Protein AF-A0A933IWE2-F1 (afdb_monomer_lite)

Sequence (292 aa):
MHLQQTKRASRATGGPQYYFHDLTEPVKLYLRQKGVVSVALVTPYGATKSDFFAVSRDRKLGKGQKPEPGQVGHDRVQQGYAGQSIGEAIRHWYNLPSGDFERIDVDIEIFEDVFYITPLYYKLAHGRKQVPIRRIPNSLTFTRHYISPLWTEQLADVERHNKGIVHWSLEEICRIVADHRPKSRIPHIQEPDLLRASGPLAHLGLKLGAYVGKGYDCVETSLQFLRYPAYTVPLEIKKRSRDFQYQEKKYGKAELSRALVLCAFHDHEVMPKHIDVIELDALCEHASHFDT

Secondary structure (DSSP, 8-state):
-EEEE-STTTTTTT---EEEES--HHHHHHHHHHSEEEEEEEETTEEEEEEEEEE-TTEEE-GGG-EEE----S-EEE-TT-SS-HHHHHHHHTTPPSS-EEEEEEEEEEETTEEEEEEEEEEETT-SS-EEPP--TTTT-B-SS-B-HHHHHHHHHHHHHSTTHHHHHHHHHHHHHHHHSTT---TT--GGGGGGGHHHHHHTTEE---B-SSSSSEEEEEE--TTSPPEEEEEEEEEEGGGGHHHHTTSSSS--S-EEEEEEE---SS--TTEEEEEHHHHHHHHGGG--

pLDDT: mean 89.96, std 9.7, range [45.53, 98.19]

Structure (mmCIF, N/CA/C/O backbone):
data_AF-A0A933IWE2-F1
#
_entry.id   AF-A0A933IWE2-F1
#
loop_
_atom_site.group_PDB
_atom_site.id
_atom_site.type_symbol
_atom_site.label_atom_id
_atom_site.label_alt_id
_atom_site.label_comp_id
_atom_site.label_asym_id
_atom_site.label_entity_id
_atom_site.label_seq_id
_atom_site.pdbx_PDB_ins_code
_atom_site.Cartn_x
_atom_site.Cartn_y
_atom_site.Cartn_z
_atom_site.occupancy
_atom_site.B_iso_or_equiv
_atom_site.auth_seq_id
_atom_site.auth_comp_id
_atom_site.auth_asym_id
_atom_site.auth_atom_id
_atom_site.pdbx_PDB_model_num
ATOM 1 N N . MET A 1 1 ? 18.709 -6.029 -9.449 1.00 96.00 1 MET A N 1
ATOM 2 C CA . MET A 1 1 ? 18.158 -5.642 -10.764 1.00 96.00 1 MET A CA 1
ATOM 3 C C . MET A 1 1 ? 17.701 -4.193 -10.719 1.00 96.00 1 MET A C 1
ATOM 5 O O . MET A 1 1 ? 17.476 -3.672 -9.629 1.00 96.00 1 MET A O 1
ATOM 9 N N . HIS A 1 2 ? 17.607 -3.523 -11.864 1.00 97.00 2 HIS A N 1
ATOM 10 C CA . HIS A 1 2 ? 17.183 -2.124 -11.904 1.00 97.00 2 HIS A CA 1
ATOM 11 C C . HIS A 1 2 ? 16.428 -1.765 -13.184 1.00 97.00 2 HIS A C 1
ATOM 13 O O . HIS A 1 2 ? 16.534 -2.446 -14.204 1.00 97.00 2 HIS A O 1
ATOM 19 N N . LEU A 1 3 ? 15.667 -0.677 -13.107 1.00 96.69 3 LEU A N 1
ATOM 20 C CA . LEU A 1 3 ? 15.040 0.007 -14.227 1.00 96.69 3 LEU A CA 1
ATOM 21 C C . LEU A 1 3 ? 15.910 1.197 -14.637 1.00 96.69 3 LEU A C 1
ATOM 23 O O . LEU A 1 3 ? 16.212 2.056 -13.806 1.00 96.69 3 LEU A O 1
ATOM 27 N N . GLN A 1 4 ? 16.270 1.282 -15.914 1.00 94.31 4 GLN A N 1
ATOM 28 C CA . GLN A 1 4 ? 16.997 2.420 -16.478 1.00 94.31 4 GLN A CA 1
ATOM 29 C C . GLN A 1 4 ? 16.094 3.211 -17.426 1.00 94.31 4 GLN A C 1
ATOM 31 O O . GLN A 1 4 ? 15.495 2.641 -18.341 1.00 94.31 4 GLN A O 1
ATOM 36 N N . GLN A 1 5 ? 16.009 4.529 -17.225 1.00 90.56 5 GLN A N 1
ATOM 37 C CA . GLN A 1 5 ? 15.270 5.416 -18.126 1.00 90.56 5 GLN A CA 1
ATOM 38 C C . GLN A 1 5 ? 16.108 5.687 -19.380 1.00 90.56 5 GLN A C 1
ATOM 40 O O . GLN A 1 5 ? 17.202 6.247 -19.292 1.00 90.56 5 GLN A O 1
ATOM 45 N N . THR A 1 6 ? 15.598 5.334 -20.558 1.00 80.94 6 THR A N 1
ATOM 46 C CA . THR A 1 6 ? 16.373 5.448 -21.810 1.00 80.94 6 THR A CA 1
ATOM 47 C C . THR A 1 6 ? 16.024 6.673 -22.648 1.00 80.94 6 THR A C 1
ATOM 49 O O . THR A 1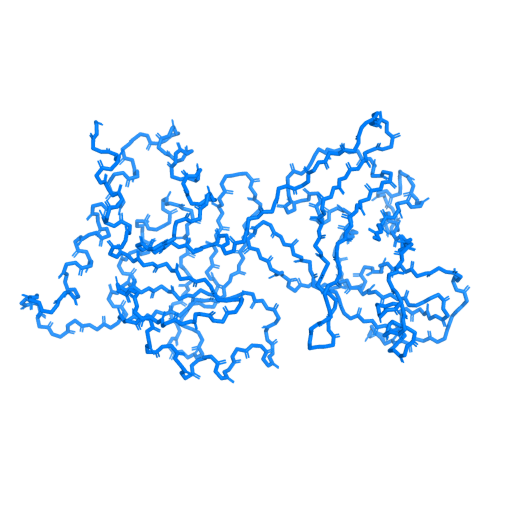 6 ? 16.885 7.201 -23.346 1.00 80.94 6 THR A O 1
ATOM 52 N N . LYS A 1 7 ? 14.795 7.191 -22.542 1.00 73.88 7 LYS A N 1
ATOM 53 C CA . LYS A 1 7 ? 14.361 8.424 -23.220 1.00 73.88 7 LYS A CA 1
ATOM 54 C C . LYS A 1 7 ? 14.190 9.555 -22.207 1.00 73.88 7 LYS A C 1
ATOM 56 O O . LYS A 1 7 ? 13.143 9.682 -21.570 1.00 73.88 7 LYS A O 1
ATOM 61 N N . ARG A 1 8 ? 15.246 10.351 -22.029 1.00 68.19 8 ARG A N 1
ATOM 62 C CA . ARG A 1 8 ? 15.231 11.574 -21.205 1.00 68.19 8 ARG A CA 1
ATOM 63 C C . ARG A 1 8 ? 14.411 12.665 -21.908 1.00 68.19 8 ARG A C 1
ATOM 65 O O . ARG A 1 8 ? 14.311 12.649 -23.131 1.00 68.19 8 ARG A O 1
ATOM 72 N N . ALA A 1 9 ? 13.776 13.556 -21.149 1.00 59.22 9 ALA A N 1
ATOM 73 C CA . ALA A 1 9 ? 12.922 14.650 -21.643 1.00 59.22 9 ALA A CA 1
ATOM 74 C C . ALA A 1 9 ? 11.667 14.273 -22.482 1.00 59.22 9 ALA A C 1
ATOM 76 O O . ALA A 1 9 ? 10.923 15.155 -22.904 1.00 59.22 9 ALA A O 1
ATOM 77 N N . SER A 1 10 ? 11.345 12.985 -22.666 1.00 56.91 10 SER A N 1
ATOM 78 C CA . SER A 1 10 ? 10.184 12.509 -23.450 1.00 56.91 10 SER A CA 1
ATOM 79 C C . SER A 1 10 ? 8.860 12.525 -22.667 1.00 56.91 10 SER A C 1
ATOM 81 O O . SER A 1 10 ? 8.088 11.567 -22.713 1.00 56.91 10 SER A O 1
ATOM 83 N N . ARG A 1 11 ? 8.586 13.593 -21.908 1.00 57.62 11 ARG A N 1
ATOM 84 C CA . ARG A 1 11 ? 7.323 13.726 -21.151 1.00 57.62 11 ARG A CA 1
ATOM 85 C C . ARG A 1 11 ? 6.136 14.122 -22.038 1.00 57.62 11 ARG A C 1
ATOM 87 O O . ARG A 1 11 ? 5.003 13.852 -21.670 1.00 57.62 11 ARG A O 1
ATOM 94 N N . ALA A 1 12 ? 6.401 14.718 -23.204 1.00 46.50 12 ALA A N 1
ATOM 95 C CA . ALA A 1 12 ? 5.378 15.246 -24.110 1.00 46.50 12 ALA A CA 1
ATOM 96 C C . ALA A 1 12 ? 4.807 14.215 -25.108 1.00 46.50 12 ALA A C 1
ATOM 98 O O . ALA A 1 12 ? 3.704 14.412 -25.606 1.00 46.50 12 ALA A O 1
ATOM 99 N N . THR A 1 13 ? 5.514 13.115 -25.407 1.00 45.53 13 THR A N 1
ATOM 100 C CA . THR A 1 13 ? 5.050 12.082 -26.356 1.00 45.53 13 THR A CA 1
ATOM 101 C C . THR A 1 13 ? 5.423 10.674 -25.874 1.00 45.53 13 THR A C 1
ATOM 103 O O . THR A 1 13 ? 6.595 10.338 -25.723 1.00 45.53 13 THR A O 1
ATOM 106 N N . GLY A 1 14 ? 4.420 9.838 -25.580 1.00 53.12 14 GLY A N 1
ATOM 107 C CA . GLY A 1 14 ? 4.593 8.412 -25.240 1.00 53.12 14 GLY A CA 1
ATOM 108 C C . GLY A 1 14 ? 5.302 8.079 -23.914 1.00 53.12 14 GLY A C 1
ATOM 109 O O . GLY A 1 14 ? 5.427 6.902 -23.589 1.00 53.12 14 GLY A O 1
ATOM 110 N N . GLY A 1 15 ? 5.754 9.079 -23.149 1.00 64.12 15 GLY A N 1
ATOM 111 C CA . GLY A 1 15 ? 6.402 8.920 -21.845 1.00 64.12 15 GLY A CA 1
ATOM 112 C C . GLY A 1 15 ? 7.819 8.315 -21.884 1.00 64.12 15 GLY A C 1
ATOM 113 O O . GLY A 1 15 ? 8.251 7.730 -22.882 1.00 64.12 15 GLY A O 1
ATOM 114 N N . PRO A 1 16 ? 8.588 8.438 -20.786 1.00 74.88 16 PRO A N 1
ATOM 115 C CA . PRO A 1 16 ? 9.886 7.784 -20.675 1.00 74.88 16 PRO A CA 1
ATOM 116 C C . PRO A 1 16 ? 9.750 6.255 -20.645 1.00 74.88 16 PRO A C 1
ATOM 118 O O . PRO A 1 16 ? 8.881 5.704 -19.969 1.00 74.88 16 PRO A O 1
ATOM 121 N N . GLN A 1 17 ? 10.642 5.568 -21.364 1.00 84.19 17 GLN A N 1
ATOM 122 C CA . GLN A 1 17 ? 10.725 4.106 -21.391 1.00 84.19 17 GLN A CA 1
ATOM 123 C C . GLN A 1 17 ? 11.740 3.602 -20.364 1.00 84.19 17 GLN A C 1
ATOM 125 O O . GLN A 1 17 ? 12.796 4.216 -20.188 1.00 84.19 17 GLN A O 1
ATOM 130 N N . TYR A 1 18 ? 11.420 2.475 -19.724 1.00 93.38 18 TYR A N 1
ATOM 131 C CA . TYR A 1 18 ? 12.241 1.866 -18.680 1.00 93.38 18 TYR A CA 1
ATOM 132 C C . TYR A 1 18 ? 12.639 0.451 -19.071 1.00 93.38 18 TYR A C 1
ATOM 134 O O . TYR A 1 18 ? 11.776 -0.407 -19.274 1.00 93.38 18 TYR A O 1
ATOM 142 N N . TYR A 1 19 ? 13.942 0.217 -19.187 1.00 94.88 19 TYR A N 1
ATOM 143 C CA . TYR A 1 19 ? 14.496 -1.097 -19.503 1.00 94.88 19 TYR A CA 1
ATOM 144 C C . TYR A 1 19 ? 14.955 -1.785 -18.230 1.00 94.88 19 TYR A C 1
ATOM 146 O O . TYR A 1 19 ? 15.478 -1.135 -17.324 1.00 94.88 19 TYR A O 1
ATOM 154 N N . PHE A 1 20 ? 14.754 -3.095 -18.170 1.00 96.50 20 PHE A N 1
ATOM 155 C CA . PHE A 1 20 ? 15.320 -3.912 -17.118 1.00 96.50 20 PHE A CA 1
ATOM 156 C C . PHE A 1 20 ? 16.793 -4.173 -17.397 1.00 96.50 20 PHE A C 1
ATOM 158 O O . PHE A 1 20 ? 17.186 -4.529 -18.509 1.00 96.50 20 PHE A O 1
ATOM 165 N N . HIS A 1 21 ? 17.586 -4.060 -16.345 1.00 95.88 21 HIS A N 1
ATOM 166 C CA . HIS A 1 21 ? 18.987 -4.431 -16.321 1.00 95.88 21 HIS A CA 1
ATOM 167 C C . HIS A 1 21 ? 19.243 -5.357 -15.133 1.00 95.88 21 HIS A C 1
ATOM 169 O O . HIS A 1 21 ? 18.627 -5.225 -14.067 1.00 95.88 21 HIS A O 1
ATOM 175 N N . ASP A 1 22 ? 20.164 -6.297 -15.334 1.00 95.19 22 ASP A N 1
ATOM 176 C CA . ASP A 1 22 ? 20.599 -7.257 -14.319 1.00 95.19 22 ASP A CA 1
ATOM 177 C C . ASP A 1 22 ? 19.431 -8.049 -13.706 1.00 95.19 22 ASP A C 1
ATOM 179 O O . ASP A 1 22 ? 19.367 -8.225 -12.486 1.00 95.19 22 ASP A O 1
ATOM 183 N N . LEU A 1 23 ? 18.468 -8.474 -14.540 1.00 96.06 23 LEU A N 1
ATOM 184 C CA . LEU A 1 23 ? 17.402 -9.385 -14.112 1.00 96.06 23 LEU A CA 1
ATOM 185 C C . LEU A 1 23 ? 18.018 -10.662 -13.543 1.00 96.06 23 LEU A C 1
ATOM 187 O O . LEU A 1 23 ? 18.946 -11.224 -14.128 1.00 96.06 23 LEU A O 1
ATOM 191 N N . THR A 1 24 ? 17.468 -11.141 -12.430 1.00 96.50 24 THR A N 1
ATOM 192 C CA . THR A 1 24 ? 17.837 -12.451 -11.895 1.00 96.50 24 THR A CA 1
ATOM 193 C C . THR A 1 24 ? 17.402 -13.541 -12.873 1.00 96.50 24 THR A C 1
ATOM 195 O O . THR A 1 24 ? 16.412 -13.388 -13.594 1.00 96.50 24 THR A O 1
ATOM 198 N N . GLU A 1 25 ? 18.133 -14.656 -12.906 1.00 96.12 25 GLU A N 1
ATOM 199 C CA . GLU A 1 25 ? 17.820 -15.756 -13.826 1.00 96.12 25 GLU A CA 1
ATOM 200 C C . GLU A 1 25 ? 16.376 -16.279 -13.680 1.00 96.12 25 GLU A C 1
ATOM 202 O O . GLU A 1 25 ? 15.725 -16.425 -14.713 1.00 96.12 25 GLU A O 1
ATOM 207 N N . PRO A 1 26 ? 15.793 -16.447 -12.471 1.00 96.31 26 PRO A N 1
ATOM 208 C CA . PRO A 1 26 ? 14.388 -16.842 -12.341 1.00 96.31 26 PRO A CA 1
ATOM 209 C C . PRO A 1 26 ? 13.410 -15.873 -13.022 1.00 96.31 26 PRO A C 1
ATOM 211 O O . PRO A 1 26 ? 12.551 -16.300 -13.792 1.00 96.31 26 PRO A O 1
ATOM 214 N N . VAL A 1 27 ? 13.569 -14.562 -12.803 1.00 97.12 27 VAL A N 1
ATOM 215 C CA . VAL A 1 27 ? 12.696 -13.529 -13.390 1.00 97.12 27 VAL A CA 1
ATOM 216 C C . VAL A 1 27 ? 12.857 -13.477 -14.906 1.00 97.12 27 VAL A C 1
ATOM 218 O O . VAL A 1 27 ? 11.874 -13.408 -15.645 1.00 97.12 27 VAL A O 1
ATOM 221 N N . LYS A 1 28 ? 14.099 -13.551 -15.384 1.00 96.50 28 LYS A N 1
ATOM 222 C CA . LYS A 1 28 ? 14.428 -13.552 -16.809 1.00 96.50 28 LYS A CA 1
ATOM 223 C C . LYS A 1 28 ? 13.859 -14.779 -17.519 1.00 96.50 28 LYS A C 1
ATOM 225 O O . LYS A 1 28 ? 13.221 -14.618 -18.556 1.00 96.50 28 LYS A O 1
ATOM 230 N N . LEU A 1 29 ? 14.051 -15.982 -16.975 1.00 96.12 29 LEU A N 1
ATOM 231 C CA . LEU A 1 29 ? 13.509 -17.225 -17.537 1.00 96.12 29 LEU A CA 1
ATOM 232 C C . LEU A 1 29 ? 11.983 -17.188 -17.596 1.00 96.12 29 LEU A C 1
ATOM 234 O O . LEU A 1 29 ? 11.403 -17.479 -18.643 1.00 96.12 29 LEU A O 1
ATOM 238 N N . TYR A 1 30 ? 11.342 -16.748 -16.514 1.00 96.94 30 TYR A N 1
ATOM 239 C CA . TYR A 1 30 ? 9.892 -16.621 -16.460 1.00 96.94 30 TYR A CA 1
ATOM 240 C C . TYR A 1 30 ? 9.368 -15.620 -17.507 1.00 96.94 30 TYR A C 1
ATOM 242 O O . TYR A 1 30 ? 8.446 -15.927 -18.267 1.00 96.94 30 TYR A O 1
ATOM 250 N N . LEU A 1 31 ? 10.008 -14.449 -17.630 1.00 96.31 31 LEU A N 1
ATOM 251 C CA . LEU A 1 31 ? 9.650 -13.448 -18.638 1.00 96.31 31 LEU A CA 1
ATOM 252 C C . LEU A 1 31 ? 9.852 -13.963 -20.070 1.00 96.31 31 LEU A C 1
ATOM 254 O O . LEU A 1 31 ? 9.045 -13.656 -20.944 1.00 96.31 31 LEU A O 1
ATOM 258 N N . ARG A 1 32 ? 10.893 -14.762 -20.334 1.00 94.31 32 ARG A N 1
ATOM 259 C CA . ARG A 1 32 ? 11.100 -15.403 -21.647 1.00 94.31 32 ARG A CA 1
ATOM 260 C C . ARG A 1 32 ? 10.002 -16.411 -21.962 1.00 94.31 32 ARG A C 1
ATOM 262 O O . ARG A 1 32 ? 9.509 -16.427 -23.086 1.00 94.31 32 ARG A O 1
ATOM 269 N N . GLN A 1 33 ? 9.612 -17.222 -20.979 1.00 94.31 33 GLN A N 1
ATOM 270 C CA . GLN A 1 33 ? 8.581 -18.244 -21.142 1.00 94.31 33 GLN A CA 1
ATOM 271 C C . GLN A 1 33 ? 7.206 -17.628 -21.429 1.00 94.31 33 GLN A C 1
ATOM 273 O O . GLN A 1 33 ? 6.511 -18.076 -22.339 1.00 94.31 33 GLN A O 1
ATOM 278 N N . LYS A 1 34 ? 6.810 -16.600 -20.670 1.00 94.12 34 LYS A N 1
ATOM 279 C CA . LYS A 1 34 ? 5.504 -15.939 -20.830 1.00 94.12 34 LYS A CA 1
ATOM 280 C C . LYS A 1 34 ? 5.502 -14.896 -21.951 1.00 94.12 34 LYS A C 1
ATOM 282 O O . LYS A 1 34 ? 4.465 -14.613 -22.546 1.00 94.12 34 LYS A O 1
ATOM 287 N N . GLY A 1 35 ? 6.656 -14.301 -22.247 1.00 93.38 35 GLY A N 1
ATOM 288 C CA . GLY A 1 35 ? 6.845 -13.236 -23.231 1.00 93.38 35 GLY A CA 1
ATOM 289 C C . GLY A 1 35 ? 6.362 -11.858 -22.764 1.00 93.38 35 GLY A C 1
ATOM 290 O O . GLY A 1 35 ? 7.046 -10.855 -22.984 1.00 93.38 35 GLY A O 1
ATOM 291 N N . VAL A 1 36 ? 5.201 -11.814 -22.112 1.00 93.69 36 VAL A N 1
ATOM 292 C CA . VAL A 1 36 ? 4.594 -10.639 -21.481 1.00 93.69 36 VAL A CA 1
ATOM 293 C C . VAL A 1 36 ? 4.043 -11.060 -20.119 1.00 93.69 36 VAL A C 1
ATOM 295 O O . VAL A 1 36 ? 3.393 -12.097 -20.019 1.00 93.69 36 VAL A O 1
ATOM 298 N N . VAL A 1 37 ? 4.303 -10.263 -19.084 1.00 94.19 37 VAL A N 1
ATOM 299 C CA . VAL A 1 37 ? 3.850 -10.515 -17.709 1.00 94.19 37 VAL A CA 1
ATOM 300 C C . VAL A 1 37 ? 3.247 -9.237 -17.138 1.00 94.19 37 VAL A C 1
ATOM 302 O O . VAL A 1 37 ? 3.840 -8.164 -17.271 1.00 94.19 37 VAL A O 1
ATOM 305 N N . SER A 1 38 ? 2.074 -9.339 -16.516 1.00 93.12 38 SER A N 1
ATOM 306 C CA . SER A 1 38 ? 1.442 -8.210 -15.829 1.00 93.12 38 SER A CA 1
ATOM 307 C C . SER A 1 38 ? 2.309 -7.733 -14.669 1.00 93.12 38 SER A C 1
ATOM 309 O O . SER A 1 38 ? 2.956 -8.533 -13.992 1.00 93.12 38 SER A O 1
ATOM 311 N N . VAL A 1 39 ? 2.314 -6.429 -14.417 1.00 93.62 39 VAL A N 1
ATOM 312 C CA . VAL A 1 39 ? 3.063 -5.828 -13.313 1.00 93.62 39 VAL A CA 1
ATOM 313 C C . VAL A 1 39 ? 2.093 -5.301 -12.260 1.00 93.62 39 VAL A C 1
ATOM 315 O O . VAL A 1 39 ? 1.139 -4.591 -12.568 1.00 93.62 39 VAL A O 1
ATOM 318 N N . ALA A 1 40 ? 2.367 -5.611 -11.000 1.00 92.00 40 ALA A N 1
ATOM 319 C CA . ALA A 1 40 ? 1.824 -4.906 -9.849 1.00 92.00 40 ALA A CA 1
ATOM 320 C C . ALA A 1 40 ? 2.926 -4.013 -9.275 1.00 92.00 40 ALA A C 1
ATOM 322 O O . ALA A 1 40 ? 4.068 -4.447 -9.100 1.00 92.00 40 ALA A O 1
ATOM 323 N N . LEU A 1 41 ? 2.600 -2.754 -8.989 1.00 93.06 41 LEU A N 1
ATOM 324 C CA . LEU A 1 41 ? 3.546 -1.841 -8.355 1.00 93.06 41 LEU A CA 1
ATOM 325 C C . LEU A 1 41 ? 3.353 -1.906 -6.842 1.00 93.06 41 LEU A C 1
ATOM 327 O O . LEU A 1 41 ? 2.256 -1.662 -6.344 1.00 93.06 41 LEU A O 1
ATOM 331 N N . VAL A 1 42 ? 4.415 -2.210 -6.102 1.00 93.06 42 VAL A N 1
ATOM 332 C CA . VAL A 1 42 ? 4.407 -2.070 -4.645 1.00 93.06 42 VAL A CA 1
ATOM 333 C C . VAL A 1 42 ? 4.584 -0.594 -4.305 1.00 93.06 42 VAL A C 1
ATOM 335 O O . VAL A 1 42 ? 5.501 0.057 -4.797 1.00 93.06 42 VAL A O 1
ATOM 338 N N . THR A 1 43 ? 3.654 -0.069 -3.512 1.00 93.31 43 THR A N 1
ATOM 339 C CA . THR A 1 43 ? 3.582 1.317 -3.028 1.00 93.31 43 THR A CA 1
ATOM 340 C C . THR A 1 43 ? 3.952 1.363 -1.536 1.00 93.31 43 THR A C 1
ATOM 342 O O . THR A 1 43 ? 4.110 0.299 -0.925 1.00 93.31 43 THR A O 1
ATOM 345 N N . PRO A 1 44 ? 4.045 2.545 -0.893 1.00 93.00 44 PRO A N 1
ATOM 346 C CA . PRO A 1 44 ? 4.206 2.626 0.563 1.00 93.00 44 PRO A CA 1
ATOM 347 C C . PRO A 1 44 ? 3.135 1.867 1.361 1.00 93.00 44 PRO A C 1
ATOM 349 O O . PRO A 1 44 ? 3.422 1.362 2.444 1.00 93.00 44 PRO A O 1
ATOM 352 N N . TYR A 1 45 ? 1.919 1.750 0.822 1.00 91.88 45 TYR A N 1
ATOM 353 C CA . TYR A 1 45 ? 0.789 1.061 1.453 1.00 91.88 45 TYR A CA 1
ATOM 354 C C . TYR A 1 45 ? 0.740 -0.436 1.152 1.00 91.88 45 TYR A C 1
ATOM 356 O O . TYR A 1 45 ? 0.110 -1.195 1.876 1.00 91.88 45 TYR A O 1
ATOM 364 N N . GLY A 1 46 ? 1.391 -0.866 0.072 1.00 89.00 46 GLY A N 1
ATOM 365 C CA . GLY A 1 46 ? 1.305 -2.225 -0.446 1.00 89.00 46 GLY A CA 1
ATOM 366 C C . GLY A 1 46 ? 1.148 -2.273 -1.960 1.00 89.00 46 GLY A C 1
ATOM 367 O O . GLY A 1 46 ? 1.218 -1.257 -2.652 1.00 89.00 46 GLY A O 1
ATOM 368 N N . ALA A 1 47 ? 0.968 -3.477 -2.492 1.00 88.12 47 ALA A N 1
ATOM 369 C CA . ALA A 1 47 ? 0.813 -3.688 -3.924 1.00 88.12 47 ALA A CA 1
ATOM 370 C C . ALA A 1 47 ? -0.497 -3.095 -4.453 1.00 88.12 47 ALA A C 1
ATOM 372 O O . ALA A 1 47 ? -1.562 -3.281 -3.863 1.00 88.12 47 ALA A O 1
ATOM 373 N N . THR A 1 48 ? -0.409 -2.407 -5.587 1.00 85.12 48 THR A N 1
ATOM 374 C CA . THR A 1 48 ? -1.560 -1.966 -6.369 1.00 85.12 48 THR A CA 1
ATOM 375 C C . THR A 1 48 ? -1.542 -2.625 -7.740 1.00 85.12 48 THR A C 1
ATOM 377 O O . THR A 1 48 ? -0.473 -2.851 -8.327 1.00 85.12 48 THR A O 1
ATOM 380 N N . LYS A 1 49 ? -2.735 -2.926 -8.260 1.00 80.50 49 LYS A N 1
ATOM 381 C CA . LYS A 1 49 ? -2.887 -3.308 -9.663 1.00 80.50 49 LYS A CA 1
ATOM 382 C C . LYS A 1 49 ? -2.381 -2.166 -10.530 1.00 80.50 49 LYS A C 1
ATOM 384 O O . LYS A 1 49 ? -2.563 -0.991 -10.217 1.00 80.50 49 LYS A O 1
ATOM 389 N N . SER A 1 50 ? -1.742 -2.520 -11.630 1.00 87.38 50 SER A N 1
ATOM 390 C CA . SER A 1 50 ? -1.324 -1.540 -12.612 1.00 87.38 50 SER A CA 1
ATOM 391 C C . SER A 1 50 ? -1.553 -2.081 -14.006 1.00 87.38 50 SER A C 1
ATOM 393 O O . SER A 1 50 ? -1.558 -3.291 -14.218 1.00 87.38 50 SER A O 1
ATOM 395 N N . ASP A 1 51 ? -1.687 -1.171 -14.957 1.00 89.88 51 ASP A N 1
ATOM 396 C CA . ASP A 1 51 ? -1.794 -1.526 -16.368 1.00 89.88 51 ASP A CA 1
ATOM 397 C C . ASP A 1 51 ? -0.417 -1.692 -17.031 1.00 89.88 51 ASP A C 1
ATOM 399 O O . ASP A 1 51 ? -0.318 -1.746 -18.257 1.00 89.88 51 ASP A O 1
ATOM 403 N N . PHE A 1 52 ? 0.655 -1.761 -16.231 1.00 92.81 52 PHE A N 1
ATOM 404 C CA . PHE A 1 52 ? 2.010 -1.995 -16.709 1.00 92.81 52 PHE A CA 1
ATOM 405 C C . PHE A 1 52 ? 2.235 -3.465 -17.059 1.00 92.81 52 PHE A C 1
ATOM 407 O O . PHE A 1 52 ? 1.739 -4.377 -16.399 1.00 92.81 52 PHE A O 1
ATOM 414 N N . PHE A 1 53 ? 3.086 -3.690 -18.058 1.00 94.44 53 PHE A N 1
ATOM 415 C CA . PHE A 1 53 ? 3.525 -5.024 -18.450 1.00 94.44 53 PHE A CA 1
ATOM 416 C C . PHE A 1 53 ? 5.041 -5.083 -18.554 1.00 94.44 53 PHE A C 1
ATOM 418 O O . PHE A 1 53 ? 5.662 -4.241 -19.206 1.00 94.44 53 PHE A O 1
ATOM 425 N N . ALA A 1 54 ? 5.635 -6.112 -17.961 1.00 95.44 54 ALA A N 1
ATOM 426 C CA . ALA A 1 54 ? 6.992 -6.524 -18.266 1.00 95.44 54 ALA A CA 1
ATOM 427 C C . ALA A 1 54 ? 6.974 -7.281 -19.597 1.00 95.44 54 ALA A C 1
ATOM 429 O O . ALA A 1 54 ? 6.181 -8.200 -19.793 1.00 95.44 54 ALA A O 1
ATOM 430 N N . VAL A 1 55 ? 7.835 -6.884 -20.531 1.00 95.12 55 VAL A N 1
ATOM 431 C CA . VAL A 1 55 ? 7.866 -7.423 -21.892 1.00 95.12 55 VAL A CA 1
ATOM 432 C C . VAL A 1 55 ? 9.273 -7.883 -22.229 1.00 95.12 55 VAL A C 1
ATOM 434 O O . VAL A 1 55 ? 10.239 -7.130 -22.080 1.00 95.12 55 VAL A O 1
ATOM 437 N N . SER A 1 56 ? 9.366 -9.121 -22.706 1.00 94.69 56 SER A N 1
ATOM 438 C CA . SER A 1 56 ? 10.607 -9.749 -23.144 1.00 94.69 56 SER A CA 1
ATOM 439 C C . SER A 1 56 ? 11.204 -9.047 -24.372 1.00 94.69 56 SER A C 1
ATOM 441 O O . SER A 1 56 ? 10.491 -8.485 -25.209 1.00 94.69 56 SER A O 1
ATOM 443 N N . ARG A 1 57 ? 12.531 -9.109 -24.518 1.00 93.00 57 ARG A N 1
ATOM 444 C CA . ARG A 1 57 ? 13.286 -8.522 -25.642 1.00 93.00 57 ARG A CA 1
ATOM 445 C C . ARG A 1 57 ? 12.854 -8.973 -27.043 1.00 93.00 57 ARG A C 1
ATOM 447 O O . ARG A 1 57 ? 13.048 -8.231 -28.006 1.00 93.00 57 ARG A O 1
ATOM 454 N N . ASP A 1 58 ? 12.302 -10.176 -27.149 1.00 91.69 58 ASP A N 1
ATOM 455 C CA . ASP A 1 58 ? 11.822 -10.831 -28.373 1.00 91.69 58 ASP A CA 1
ATOM 456 C C . ASP A 1 58 ? 10.297 -10.700 -28.561 1.00 91.69 58 ASP A C 1
ATOM 458 O O . ASP A 1 58 ? 9.695 -11.344 -29.428 1.00 91.69 58 ASP A O 1
ATOM 462 N N . ARG A 1 59 ? 9.656 -9.851 -27.747 1.00 91.44 59 ARG A N 1
ATOM 463 C CA . ARG A 1 59 ? 8.215 -9.609 -27.765 1.00 91.44 59 ARG A CA 1
ATOM 464 C C . ARG A 1 59 ? 7.880 -8.121 -27.754 1.00 91.44 59 ARG A C 1
ATOM 466 O O . ARG A 1 59 ? 8.672 -7.249 -27.375 1.00 91.44 59 ARG A O 1
ATOM 473 N N . LYS A 1 60 ? 6.649 -7.824 -28.146 1.00 88.75 60 LYS A N 1
ATOM 474 C CA . LYS A 1 60 ? 5.996 -6.522 -27.984 1.00 88.75 60 LYS A CA 1
ATOM 475 C C . LYS A 1 60 ? 4.576 -6.722 -27.457 1.00 88.75 60 LYS A C 1
ATOM 477 O O . LYS A 1 60 ? 3.978 -7.775 -27.675 1.00 88.75 60 LYS A O 1
ATOM 482 N N . LEU A 1 61 ? 4.052 -5.705 -26.779 1.00 87.50 61 LEU A N 1
ATOM 483 C CA . LEU A 1 61 ? 2.653 -5.666 -26.377 1.00 87.50 61 LEU A CA 1
ATOM 484 C C . LEU A 1 61 ? 1.791 -5.288 -27.591 1.00 87.50 61 LEU A C 1
ATOM 486 O O . LEU A 1 61 ? 1.902 -4.182 -28.121 1.00 87.50 61 LEU A O 1
ATOM 490 N N . GLY A 1 62 ? 1.004 -6.246 -28.071 1.00 84.00 62 GLY A N 1
ATOM 491 C CA . GLY A 1 62 ? 0.107 -6.117 -29.214 1.00 84.00 62 GLY A CA 1
ATOM 492 C C . GLY A 1 62 ? -1.254 -5.519 -28.863 1.00 84.00 62 GLY A C 1
ATOM 493 O O . GLY A 1 62 ? -1.488 -5.036 -27.750 1.00 84.00 62 GLY A O 1
ATOM 494 N N . LYS A 1 63 ? -2.195 -5.583 -29.815 1.00 82.69 63 LYS A N 1
ATOM 495 C CA . LYS A 1 63 ? -3.584 -5.154 -29.567 1.00 82.69 63 LYS A CA 1
ATOM 496 C C . LYS A 1 63 ? -4.215 -6.008 -28.459 1.00 82.69 63 LYS A C 1
ATOM 498 O O . LYS A 1 63 ? -4.068 -7.228 -28.444 1.00 82.69 63 LYS A O 1
ATOM 503 N N . GLY A 1 64 ? -4.926 -5.360 -27.535 1.00 81.06 64 GLY A N 1
ATOM 504 C CA . GLY A 1 64 ? -5.550 -6.035 -26.391 1.00 81.06 64 GLY A CA 1
ATOM 505 C C . GLY A 1 64 ? -4.550 -6.604 -25.380 1.00 81.06 64 GLY A C 1
ATOM 506 O O . GLY A 1 64 ? -4.853 -7.606 -24.745 1.00 81.06 64 GLY A O 1
ATOM 507 N N . GLN A 1 65 ? -3.353 -6.009 -25.274 1.00 83.88 65 GLN A N 1
ATOM 508 C CA . GLN A 1 65 ? -2.310 -6.374 -24.302 1.00 83.88 65 GLN A CA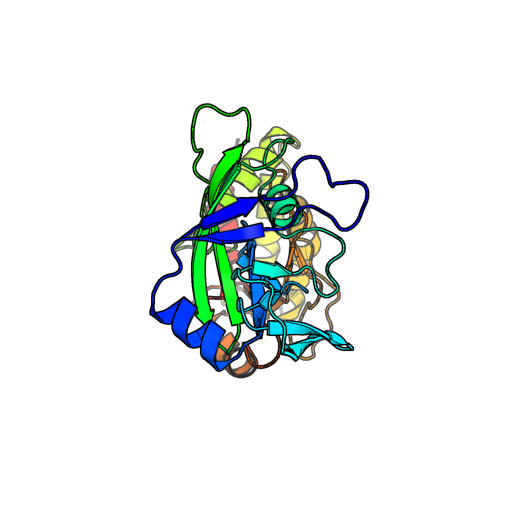 1
ATOM 509 C C . GLN A 1 65 ? -1.764 -7.809 -24.438 1.00 83.88 65 GLN A C 1
ATOM 511 O O . GLN A 1 65 ? -1.219 -8.377 -23.494 1.00 83.88 65 GLN A O 1
ATOM 516 N N . LYS A 1 66 ? -1.867 -8.404 -25.631 1.00 85.00 66 LYS A N 1
ATOM 517 C CA . LYS A 1 66 ? -1.359 -9.757 -25.899 1.00 85.00 66 LYS A CA 1
ATOM 518 C C . LYS A 1 66 ? 0.110 -9.749 -26.341 1.00 85.00 66 LYS A C 1
ATOM 520 O O . LYS A 1 66 ? 0.537 -8.803 -27.005 1.00 85.00 66 LYS A O 1
ATOM 525 N N . PRO A 1 67 ? 0.890 -10.797 -26.023 1.00 87.25 67 PRO A N 1
ATOM 526 C CA . PRO A 1 67 ? 2.256 -10.935 -26.515 1.00 87.25 67 PRO A CA 1
ATOM 527 C C . PRO A 1 67 ? 2.276 -11.175 -28.031 1.00 87.25 67 PRO A C 1
ATOM 529 O O . PRO A 1 67 ? 1.748 -12.170 -28.520 1.00 87.25 67 PRO A O 1
ATOM 532 N N . GLU A 1 68 ? 2.956 -10.304 -28.774 1.00 90.62 68 GLU A N 1
ATOM 533 C CA . GLU A 1 68 ? 3.271 -10.495 -30.195 1.00 90.62 68 GLU A CA 1
ATOM 534 C C . GLU A 1 68 ? 4.790 -10.655 -30.383 1.00 90.62 68 GLU A C 1
ATOM 536 O O . GLU A 1 68 ? 5.566 -10.055 -29.629 1.00 90.62 68 GLU A O 1
ATOM 541 N N . PRO A 1 69 ? 5.258 -11.433 -31.379 1.00 89.62 69 PRO A N 1
ATOM 542 C CA . PRO A 1 69 ? 6.665 -11.428 -31.772 1.00 89.62 69 PRO A CA 1
ATOM 543 C C . PRO A 1 69 ? 7.149 -10.010 -32.115 1.00 89.62 69 PRO A C 1
ATOM 545 O O . PRO A 1 69 ? 6.455 -9.244 -32.789 1.00 89.62 69 PRO A O 1
ATOM 548 N N . GLY A 1 70 ? 8.348 -9.651 -31.662 1.00 83.12 70 GLY A N 1
ATOM 549 C CA . GLY A 1 70 ? 8.973 -8.369 -31.986 1.00 83.12 70 GLY A CA 1
ATOM 550 C C . GLY A 1 70 ? 10.465 -8.372 -31.670 1.00 83.12 70 GLY A C 1
ATOM 551 O O . GLY A 1 70 ? 10.907 -9.083 -30.784 1.00 83.12 70 GLY A O 1
ATOM 552 N N . GLN A 1 71 ? 11.265 -7.575 -32.373 1.00 78.25 71 GLN A N 1
ATOM 553 C CA . GLN A 1 71 ? 12.714 -7.503 -32.143 1.00 78.25 71 GLN A CA 1
ATOM 554 C C . GLN A 1 71 ? 13.082 -6.161 -31.513 1.00 78.25 71 GLN A C 1
ATOM 556 O O . GLN A 1 71 ? 13.607 -5.273 -32.172 1.00 78.25 71 GLN A O 1
ATOM 561 N N . VAL A 1 72 ? 12.749 -5.990 -30.231 1.00 77.00 72 VAL A N 1
ATOM 562 C CA . VAL A 1 72 ? 13.027 -4.733 -29.508 1.00 77.00 72 VAL A CA 1
ATOM 563 C C . VAL A 1 72 ? 14.389 -4.775 -28.804 1.00 77.00 72 VAL A C 1
ATOM 565 O O . VAL A 1 72 ? 14.934 -3.737 -28.447 1.00 77.00 72 VAL A O 1
ATOM 568 N N . GLY A 1 73 ? 14.965 -5.966 -28.612 1.00 85.62 73 GLY A N 1
ATOM 569 C CA . GLY A 1 73 ? 16.344 -6.143 -28.141 1.00 85.62 73 GLY A CA 1
ATOM 570 C C . GLY A 1 73 ? 16.540 -5.984 -26.629 1.00 85.62 73 GLY A C 1
ATOM 571 O O . GLY A 1 73 ? 17.554 -6.442 -26.108 1.00 85.62 73 GLY A O 1
ATOM 572 N N . HIS A 1 74 ? 15.547 -5.450 -25.907 1.00 90.75 74 HIS A N 1
ATOM 573 C CA . HIS A 1 74 ? 15.620 -5.206 -24.464 1.00 90.75 74 HIS A CA 1
ATOM 574 C C . HIS A 1 74 ? 14.367 -5.652 -23.706 1.00 90.75 74 HIS A C 1
ATOM 576 O O . HIS A 1 74 ? 13.233 -5.448 -24.160 1.00 90.75 74 HIS A O 1
ATOM 582 N N . ASP A 1 75 ? 14.600 -6.202 -22.514 1.00 94.69 75 ASP A N 1
ATOM 583 C CA . ASP A 1 75 ? 13.561 -6.420 -21.510 1.00 94.69 75 ASP A CA 1
ATOM 584 C C . ASP A 1 75 ? 13.150 -5.078 -20.929 1.00 94.69 75 ASP A C 1
ATOM 586 O O . ASP A 1 75 ? 13.998 -4.236 -20.629 1.00 94.69 75 ASP A O 1
ATOM 590 N N . ARG A 1 76 ? 11.849 -4.840 -20.803 1.00 94.25 76 ARG A N 1
ATOM 591 C CA . ARG A 1 76 ? 11.348 -3.505 -20.466 1.00 94.25 76 ARG A CA 1
ATOM 592 C C . ARG A 1 76 ? 9.987 -3.543 -19.808 1.00 94.25 76 ARG A C 1
ATOM 594 O O . ARG A 1 76 ? 9.258 -4.522 -19.943 1.00 94.25 76 ARG A O 1
ATOM 601 N N . VAL A 1 77 ? 9.626 -2.431 -19.184 1.00 94.06 77 VAL A N 1
ATOM 602 C CA . VAL A 1 77 ? 8.249 -2.163 -18.776 1.00 94.06 77 VAL A CA 1
ATOM 603 C C . VAL A 1 77 ? 7.572 -1.317 -19.850 1.00 94.06 77 VAL A C 1
ATOM 605 O O . VAL A 1 77 ? 8.075 -0.257 -20.230 1.00 94.06 77 VAL A O 1
ATOM 608 N N . GLN A 1 78 ? 6.433 -1.786 -20.352 1.00 90.31 78 GLN A N 1
ATOM 609 C CA . GLN A 1 78 ? 5.549 -1.031 -21.237 1.00 90.31 78 GLN A CA 1
ATOM 610 C C . GLN A 1 78 ? 4.318 -0.551 -20.465 1.00 90.31 78 GLN A C 1
ATOM 612 O O . GLN A 1 78 ? 3.868 -1.206 -19.528 1.00 90.31 78 GLN A O 1
ATOM 617 N N . GLN A 1 79 ? 3.787 0.605 -20.871 1.00 87.81 79 GLN A N 1
ATOM 618 C CA . GLN A 1 79 ? 2.675 1.272 -20.190 1.00 87.81 79 GLN A CA 1
ATOM 619 C C . GLN A 1 79 ? 1.351 0.508 -20.267 1.00 87.81 79 GLN A C 1
ATOM 621 O O . GLN A 1 79 ? 0.519 0.716 -19.402 1.00 87.81 79 GLN A O 1
ATOM 626 N N . GLY A 1 80 ? 1.136 -0.351 -21.271 1.00 87.44 80 GLY A N 1
ATOM 627 C CA . GLY A 1 80 ? -0.172 -0.977 -21.481 1.00 87.44 80 GLY A CA 1
ATOM 628 C C . GLY A 1 80 ? -1.274 0.076 -21.616 1.00 87.44 80 GLY A C 1
ATOM 629 O O . GLY A 1 80 ? -1.230 0.868 -22.555 1.00 87.44 80 GLY A O 1
ATOM 630 N N . TYR A 1 81 ? -2.238 0.076 -20.689 1.00 88.06 81 TYR A N 1
ATOM 631 C CA . TYR A 1 81 ? -3.284 1.111 -20.584 1.00 88.06 81 TYR A CA 1
ATOM 632 C C . TYR A 1 81 ? -2.990 2.190 -19.526 1.00 88.06 81 TYR A C 1
ATOM 634 O O . TYR A 1 81 ? -3.806 3.085 -19.324 1.00 88.06 81 TYR A O 1
ATOM 642 N N . ALA A 1 82 ? -1.827 2.149 -18.872 1.00 86.25 82 ALA A N 1
ATOM 643 C CA . ALA A 1 82 ? -1.478 3.099 -17.825 1.00 86.25 82 ALA A CA 1
ATOM 644 C C . ALA A 1 82 ? -1.340 4.518 -18.394 1.00 86.25 82 ALA A C 1
ATOM 646 O O . ALA A 1 82 ? -0.676 4.738 -19.409 1.00 86.25 82 ALA A O 1
ATOM 647 N N . GLY A 1 83 ? -1.890 5.504 -17.682 1.00 86.62 83 GLY A N 1
ATOM 648 C CA . GLY A 1 83 ? -1.838 6.917 -18.082 1.00 86.62 83 GLY A CA 1
ATOM 649 C C . GLY A 1 83 ? -0.459 7.584 -17.958 1.00 86.62 83 GLY A C 1
ATOM 650 O O . GLY A 1 83 ? -0.294 8.730 -18.364 1.00 86.62 83 GLY A O 1
ATOM 651 N N . GLN A 1 84 ? 0.538 6.898 -17.391 1.00 89.06 84 GLN A N 1
ATOM 652 C CA . GLN A 1 84 ? 1.894 7.417 -17.188 1.00 89.06 84 GLN A CA 1
ATOM 653 C C . GLN A 1 84 ? 2.932 6.294 -17.244 1.00 89.06 84 GLN A C 1
ATOM 655 O O . GLN A 1 84 ? 2.581 5.125 -17.330 1.00 89.06 84 GLN A O 1
ATOM 660 N N . SER A 1 85 ? 4.230 6.616 -17.242 1.00 91.38 85 SER A N 1
ATOM 661 C CA . SER A 1 85 ? 5.290 5.596 -17.193 1.00 91.38 85 SER A CA 1
ATOM 662 C C . SER A 1 85 ? 5.436 5.005 -15.785 1.00 91.38 85 SER A C 1
ATOM 664 O O . SER A 1 85 ? 5.032 5.626 -14.801 1.00 91.38 85 SER A O 1
ATOM 666 N N . ILE A 1 86 ? 6.073 3.835 -15.668 1.00 93.44 86 ILE A N 1
ATOM 667 C CA . ILE A 1 86 ? 6.309 3.221 -14.354 1.00 93.44 86 ILE A CA 1
ATOM 668 C C . ILE A 1 86 ? 7.168 4.110 -13.444 1.00 93.44 86 ILE A C 1
ATOM 670 O O . ILE A 1 86 ? 6.905 4.184 -12.251 1.00 93.44 86 ILE A O 1
ATOM 674 N N . GLY A 1 87 ? 8.149 4.840 -13.986 1.00 94.38 87 GLY A N 1
ATOM 675 C CA . GLY A 1 87 ? 8.950 5.767 -13.185 1.00 94.38 87 GLY A CA 1
ATOM 676 C C . GLY A 1 87 ? 8.132 6.939 -12.643 1.00 94.38 87 GLY A C 1
ATOM 677 O O . GLY A 1 87 ? 8.296 7.307 -11.484 1.00 94.38 87 GLY A O 1
ATOM 678 N N . GLU A 1 88 ? 7.209 7.488 -13.437 1.00 93.00 88 GLU A N 1
ATOM 679 C CA . GLU A 1 88 ? 6.284 8.528 -12.963 1.00 93.00 88 GLU A CA 1
ATOM 680 C C . GLU A 1 88 ? 5.323 7.978 -11.900 1.00 93.00 88 GLU A C 1
ATOM 682 O O . GLU A 1 88 ? 5.112 8.625 -10.876 1.00 93.00 88 GLU A O 1
ATOM 687 N N . ALA A 1 89 ? 4.833 6.745 -12.071 1.00 94.38 89 ALA A N 1
ATOM 688 C CA . ALA A 1 89 ? 4.022 6.073 -11.058 1.00 94.38 89 ALA A CA 1
ATOM 689 C C . ALA A 1 89 ? 4.791 5.851 -9.746 1.00 94.38 89 ALA A C 1
ATOM 691 O O . ALA A 1 89 ? 4.266 6.152 -8.677 1.00 94.38 89 ALA A O 1
ATOM 692 N N . ILE A 1 90 ? 6.046 5.394 -9.813 1.00 95.69 90 ILE A N 1
ATOM 693 C CA . ILE A 1 90 ? 6.920 5.250 -8.639 1.00 95.69 90 ILE A CA 1
ATOM 694 C C . ILE A 1 90 ? 7.131 6.608 -7.965 1.00 95.69 90 ILE A C 1
ATOM 696 O O . ILE A 1 90 ? 6.996 6.711 -6.747 1.00 95.69 90 ILE A O 1
ATOM 700 N N . ARG A 1 91 ? 7.422 7.661 -8.743 1.00 95.25 91 ARG A N 1
ATOM 701 C CA . ARG A 1 91 ? 7.583 9.016 -8.202 1.00 95.25 91 ARG A CA 1
ATOM 702 C C . ARG A 1 91 ? 6.333 9.467 -7.462 1.00 95.25 91 ARG A C 1
ATOM 704 O O . ARG A 1 91 ? 6.456 9.972 -6.353 1.00 95.25 91 ARG A O 1
ATOM 711 N N . HIS A 1 92 ? 5.167 9.281 -8.070 1.00 94.56 92 HIS A N 1
ATOM 712 C CA . HIS A 1 92 ? 3.893 9.670 -7.489 1.00 94.56 92 HIS A CA 1
ATOM 713 C C . HIS A 1 92 ? 3.636 8.933 -6.171 1.00 94.56 92 HIS A C 1
ATOM 715 O O . HIS A 1 92 ? 3.490 9.579 -5.137 1.00 94.56 92 HIS A O 1
ATOM 721 N N . TRP A 1 93 ? 3.671 7.597 -6.182 1.00 94.94 93 TRP A N 1
ATOM 722 C CA . TRP A 1 93 ? 3.377 6.776 -5.003 1.00 94.94 93 TRP A CA 1
ATOM 723 C C . TRP A 1 93 ? 4.316 7.024 -3.830 1.00 94.94 93 TRP A C 1
ATOM 725 O O . TRP A 1 93 ? 3.866 7.065 -2.692 1.00 94.94 93 TRP A O 1
ATOM 735 N N . TYR A 1 94 ? 5.607 7.202 -4.101 1.00 95.06 94 TYR A N 1
ATOM 736 C CA . TYR A 1 94 ? 6.618 7.407 -3.064 1.00 95.06 94 TYR A CA 1
ATOM 737 C C . TYR A 1 94 ? 6.932 8.885 -2.805 1.00 95.06 94 TYR A C 1
ATOM 739 O O . TYR A 1 94 ? 7.867 9.178 -2.061 1.00 95.06 94 TYR A O 1
ATOM 747 N N . ASN A 1 95 ? 6.173 9.810 -3.407 1.00 94.50 95 ASN A N 1
ATOM 748 C CA . ASN A 1 95 ? 6.386 11.256 -3.318 1.00 94.50 95 ASN A CA 1
ATOM 749 C C . ASN A 1 95 ? 7.863 11.657 -3.551 1.00 94.50 95 ASN A C 1
ATOM 751 O O . ASN A 1 95 ? 8.460 12.419 -2.786 1.00 94.50 95 ASN A O 1
ATOM 755 N N . LEU A 1 96 ? 8.489 11.078 -4.583 1.00 94.69 96 LEU A N 1
ATOM 756 C CA . LEU A 1 96 ? 9.903 11.318 -4.884 1.00 94.69 96 LEU A CA 1
ATOM 757 C C . LEU A 1 96 ? 10.092 12.670 -5.601 1.00 94.69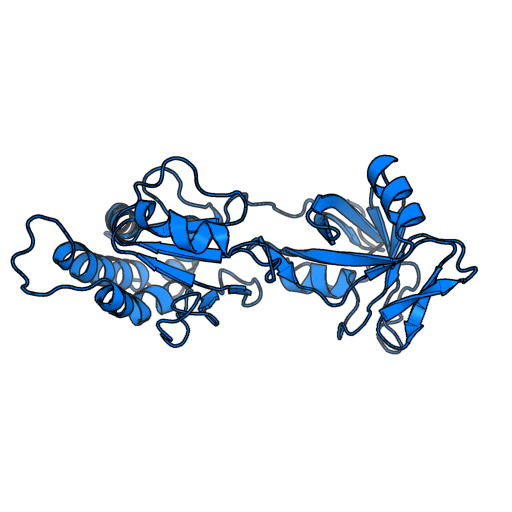 96 LEU A C 1
ATOM 759 O O . LEU A 1 96 ? 9.182 13.136 -6.294 1.00 94.69 96 LEU A O 1
ATOM 763 N N . PRO A 1 97 ? 11.284 13.291 -5.511 1.00 93.31 97 PRO A N 1
ATOM 764 C CA . PRO A 1 97 ? 11.565 14.549 -6.195 1.00 93.31 97 PRO A CA 1
ATOM 765 C C . PRO A 1 97 ? 11.373 14.477 -7.716 1.00 93.31 97 PRO A C 1
ATOM 767 O O . PRO A 1 97 ? 11.505 13.421 -8.345 1.00 93.31 97 PRO A O 1
ATOM 770 N N . SER A 1 98 ? 11.104 15.635 -8.320 1.00 90.81 98 SER A N 1
ATOM 771 C CA . SER A 1 98 ? 11.035 15.783 -9.772 1.00 90.81 98 SER A CA 1
ATOM 772 C C . SER A 1 98 ? 12.414 15.628 -10.434 1.00 90.81 98 SER A C 1
ATOM 774 O O . SER A 1 98 ? 13.462 15.726 -9.796 1.00 90.81 98 SER A O 1
ATOM 776 N N . GLY A 1 99 ? 12.402 15.375 -11.744 1.00 89.00 99 GLY A N 1
ATOM 777 C CA . GLY A 1 99 ? 13.596 15.135 -12.559 1.00 89.00 99 GLY A CA 1
ATOM 778 C C . GLY A 1 99 ? 13.562 13.777 -13.255 1.00 89.00 99 GLY A C 1
ATOM 779 O O . GLY A 1 99 ? 12.738 12.922 -12.936 1.00 89.00 99 GLY A O 1
ATOM 780 N N . ASP A 1 100 ? 14.431 13.592 -14.245 1.00 91.19 100 ASP A N 1
ATOM 781 C CA . ASP A 1 100 ? 14.572 12.306 -14.925 1.00 91.19 100 ASP A CA 1
ATOM 782 C C . ASP A 1 100 ? 15.351 11.326 -14.046 1.00 91.19 100 ASP A C 1
ATOM 784 O O . ASP A 1 100 ? 16.396 11.660 -13.475 1.00 91.19 100 ASP A O 1
ATOM 788 N N . PHE A 1 101 ? 14.845 10.098 -13.954 1.00 93.88 101 PHE A N 1
ATOM 789 C CA . PHE A 1 101 ? 15.576 9.021 -13.311 1.00 93.88 101 PHE A CA 1
ATOM 790 C C . PHE A 1 101 ? 16.738 8.612 -14.212 1.00 93.88 101 PHE A C 1
ATOM 792 O O . PHE A 1 101 ? 16.602 8.484 -15.422 1.00 93.88 101 PHE A O 1
ATOM 799 N N . GLU A 1 102 ? 17.903 8.392 -13.624 1.00 94.12 102 GLU A N 1
ATOM 800 C CA . GLU A 1 102 ? 18.952 7.606 -14.264 1.00 94.12 102 GLU A CA 1
ATOM 801 C C . GLU A 1 102 ? 18.644 6.123 -14.076 1.00 94.12 102 GLU A C 1
ATOM 803 O O . GLU A 1 102 ? 18.683 5.343 -15.024 1.00 94.12 102 GLU A O 1
ATOM 808 N N . ARG A 1 103 ? 18.307 5.761 -12.836 1.00 95.06 103 ARG A N 1
ATOM 809 C CA . ARG A 1 103 ? 18.218 4.384 -12.372 1.00 95.06 103 ARG A CA 1
ATOM 810 C C . ARG A 1 103 ? 17.251 4.278 -11.200 1.00 95.06 103 ARG A C 1
ATOM 812 O O . ARG A 1 103 ? 17.253 5.134 -10.314 1.00 95.06 103 ARG A O 1
ATOM 819 N N . ILE A 1 104 ? 16.459 3.215 -11.187 1.00 97.75 104 ILE A N 1
ATOM 820 C CA . ILE A 1 104 ? 15.631 2.817 -10.049 1.00 97.75 104 ILE A CA 1
ATOM 821 C C . ILE A 1 104 ? 15.954 1.357 -9.753 1.00 97.75 104 ILE A C 1
ATOM 823 O O . ILE A 1 104 ? 15.676 0.490 -10.579 1.00 97.75 104 ILE A O 1
ATOM 827 N N . ASP A 1 105 ? 16.549 1.080 -8.600 1.00 98.06 105 ASP A N 1
ATOM 828 C CA . ASP A 1 105 ? 16.766 -0.301 -8.174 1.00 98.06 105 ASP A CA 1
ATOM 829 C C . ASP A 1 105 ? 15.445 -0.875 -7.711 1.00 98.06 105 ASP A C 1
ATOM 831 O O . ASP A 1 105 ? 14.704 -0.226 -6.969 1.00 98.06 105 ASP A O 1
ATOM 835 N N . VAL A 1 106 ? 15.159 -2.089 -8.165 1.00 98.06 106 VAL A N 1
ATOM 836 C CA . VAL A 1 106 ? 13.904 -2.767 -7.875 1.00 98.06 106 VAL A CA 1
ATOM 837 C C . VAL A 1 106 ? 14.165 -4.200 -7.448 1.00 98.06 106 VAL A C 1
ATOM 839 O O . VAL A 1 106 ? 15.142 -4.822 -7.871 1.00 98.06 106 VAL A O 1
ATOM 842 N N . ASP A 1 107 ? 13.262 -4.712 -6.628 1.00 96.69 107 ASP A N 1
ATOM 843 C CA . ASP A 1 107 ? 13.066 -6.139 -6.424 1.00 96.69 107 ASP A CA 1
ATOM 844 C C . ASP A 1 107 ? 11.839 -6.607 -7.213 1.00 96.69 107 ASP A C 1
ATOM 846 O O . ASP A 1 107 ? 10.918 -5.815 -7.443 1.00 96.69 107 ASP A O 1
ATOM 850 N N . ILE A 1 108 ? 11.835 -7.869 -7.642 1.00 96.62 108 ILE A N 1
ATOM 851 C CA . ILE A 1 108 ? 10.724 -8.468 -8.392 1.00 96.62 108 ILE A CA 1
ATOM 852 C C . ILE A 1 108 ? 10.372 -9.811 -7.764 1.00 96.62 108 ILE A C 1
ATOM 854 O O . ILE A 1 108 ? 11.137 -10.770 -7.865 1.00 96.62 108 ILE A O 1
ATOM 858 N N . GLU A 1 109 ? 9.182 -9.880 -7.175 1.00 93.19 109 GLU A N 1
ATOM 859 C CA . GLU A 1 109 ? 8.567 -11.129 -6.727 1.00 93.19 109 GLU A CA 1
ATOM 860 C C . GLU A 1 109 ? 7.587 -11.632 -7.797 1.00 93.19 109 GLU A C 1
ATOM 862 O O . GLU A 1 109 ? 6.830 -10.850 -8.376 1.00 93.19 109 GLU A O 1
ATOM 867 N N . ILE A 1 110 ? 7.616 -12.937 -8.076 1.00 92.31 110 ILE A N 1
ATOM 868 C CA . ILE A 1 110 ? 6.681 -13.594 -8.995 1.00 92.31 110 ILE A CA 1
ATOM 869 C C . ILE A 1 110 ? 5.606 -14.267 -8.151 1.00 92.31 110 ILE A C 1
ATOM 871 O O . ILE A 1 110 ? 5.903 -15.210 -7.418 1.00 92.31 110 ILE A O 1
ATOM 875 N N . PHE A 1 111 ? 4.368 -13.802 -8.267 1.00 86.94 111 PHE A N 1
ATOM 876 C CA . PHE A 1 111 ? 3.236 -14.356 -7.530 1.00 86.94 111 PHE A CA 1
ATOM 877 C C . PHE A 1 111 ? 1.996 -14.356 -8.423 1.00 86.94 111 PHE A C 1
ATOM 879 O O . PHE A 1 111 ? 1.710 -13.347 -9.058 1.00 86.94 111 PHE A O 1
ATOM 886 N N . GLU A 1 112 ? 1.309 -15.500 -8.517 1.00 84.56 112 GLU A N 1
ATOM 887 C CA . GLU A 1 112 ? 0.091 -15.678 -9.333 1.00 84.56 112 GLU A CA 1
ATOM 888 C C . GLU A 1 112 ? 0.204 -15.110 -10.762 1.00 84.56 112 GLU A C 1
ATOM 890 O O . GLU A 1 112 ? -0.652 -14.377 -11.248 1.00 84.56 112 GLU A O 1
ATOM 895 N N . ASP A 1 113 ? 1.299 -15.451 -11.445 1.00 88.25 113 ASP A N 1
ATOM 896 C CA . ASP A 1 113 ? 1.625 -14.986 -12.798 1.00 88.25 113 ASP A CA 1
ATOM 897 C C . ASP A 1 113 ? 1.791 -13.457 -12.969 1.00 88.25 113 ASP A C 1
ATOM 899 O O . ASP A 1 113 ? 1.738 -12.929 -14.084 1.00 88.25 113 ASP A O 1
ATOM 903 N N . VAL A 1 114 ? 2.058 -12.738 -11.877 1.00 89.88 114 VAL A N 1
ATOM 904 C CA . VAL A 1 114 ? 2.266 -11.283 -11.851 1.00 89.88 114 VAL A CA 1
ATOM 905 C C . VAL A 1 114 ? 3.642 -10.952 -11.279 1.00 89.88 114 VAL A C 1
ATOM 907 O O . VAL A 1 114 ? 4.136 -11.602 -10.356 1.00 89.88 114 VAL A O 1
ATOM 910 N N . PHE A 1 115 ? 4.272 -9.914 -11.828 1.00 94.25 115 PHE A N 1
ATOM 911 C CA . PHE A 1 115 ? 5.500 -9.335 -11.291 1.00 94.25 115 PHE A CA 1
ATOM 912 C C . PHE A 1 115 ? 5.179 -8.213 -10.310 1.00 94.25 115 PHE A C 1
ATOM 914 O O . PHE A 1 115 ? 4.738 -7.136 -10.709 1.00 94.25 115 PHE A O 1
ATOM 921 N N . TYR A 1 116 ? 5.459 -8.447 -9.034 1.00 93.12 116 TYR A N 1
ATOM 922 C CA . TYR A 1 116 ? 5.387 -7.441 -7.983 1.00 93.12 116 TYR A CA 1
ATOM 923 C C . TYR A 1 116 ? 6.702 -6.669 -7.950 1.00 93.12 116 TYR A C 1
ATOM 925 O O . TYR A 1 116 ? 7.710 -7.150 -7.432 1.00 93.12 116 TYR A O 1
ATOM 933 N N . ILE A 1 117 ? 6.700 -5.470 -8.531 1.00 95.50 117 ILE A N 1
ATOM 934 C CA . ILE A 1 117 ? 7.880 -4.607 -8.593 1.00 95.50 117 ILE A CA 1
ATOM 935 C C . ILE A 1 117 ? 7.924 -3.739 -7.339 1.00 95.50 117 ILE A C 1
ATOM 937 O O . ILE A 1 117 ? 7.051 -2.896 -7.130 1.00 95.50 117 ILE A O 1
ATOM 941 N N . THR A 1 118 ? 8.972 -3.913 -6.536 1.00 95.62 118 THR A N 1
ATOM 942 C CA . THR A 1 118 ? 9.224 -3.115 -5.331 1.00 95.62 118 THR A CA 1
ATOM 943 C C . THR A 1 118 ? 10.404 -2.174 -5.549 1.00 95.62 118 THR A C 1
ATOM 945 O O . THR A 1 118 ? 11.537 -2.648 -5.640 1.00 95.62 118 THR A O 1
ATOM 948 N N . PRO A 1 119 ? 10.194 -0.848 -5.601 1.00 97.19 119 PRO A N 1
ATOM 949 C CA . PRO A 1 119 ? 11.287 0.118 -5.646 1.00 97.19 119 PRO A CA 1
ATOM 950 C C . PRO A 1 119 ? 12.113 0.086 -4.355 1.00 97.19 119 PRO A C 1
ATOM 952 O O . PRO A 1 119 ? 11.570 0.102 -3.252 1.00 97.19 119 PRO A O 1
ATOM 955 N N . LEU A 1 120 ? 13.437 0.046 -4.495 1.00 97.19 120 LEU A N 1
ATOM 956 C CA . LEU A 1 120 ? 14.386 -0.039 -3.383 1.00 97.19 120 LEU A CA 1
ATOM 957 C C . LEU A 1 120 ? 15.218 1.233 -3.243 1.00 97.19 120 LEU A C 1
ATOM 959 O O . LEU A 1 120 ? 15.446 1.718 -2.140 1.00 97.19 120 LEU A O 1
ATOM 963 N N . TYR A 1 121 ? 15.677 1.773 -4.370 1.00 98.00 121 TYR A N 1
ATOM 964 C CA . TYR A 1 121 ? 16.502 2.973 -4.421 1.00 98.00 121 TYR A CA 1
ATOM 965 C C . TYR A 1 121 ? 16.239 3.725 -5.721 1.00 98.00 121 TYR A C 1
ATOM 967 O O . TYR A 1 121 ? 15.896 3.115 -6.731 1.00 98.00 121 TYR A O 1
ATOM 975 N N . TYR A 1 122 ? 16.498 5.029 -5.742 1.00 97.50 122 TYR A N 1
ATOM 976 C CA . TYR A 1 122 ? 16.500 5.812 -6.976 1.00 97.50 122 TYR A CA 1
ATOM 977 C C . TYR A 1 122 ? 17.764 6.659 -7.112 1.00 97.50 122 TYR A C 1
ATOM 979 O O . TYR A 1 122 ? 18.390 7.057 -6.130 1.00 97.50 122 TYR A O 1
ATOM 987 N N . LYS A 1 123 ? 18.128 6.963 -8.355 1.00 96.88 123 LYS A N 1
ATOM 988 C CA . LYS A 1 123 ? 19.150 7.943 -8.715 1.00 96.88 123 LYS A CA 1
ATOM 989 C C . LYS A 1 123 ? 18.604 8.815 -9.840 1.00 96.88 123 LYS A C 1
ATOM 991 O O . LYS A 1 123 ? 18.131 8.298 -10.851 1.00 96.88 123 LYS A O 1
ATOM 996 N N . LEU A 1 124 ? 18.659 10.132 -9.665 1.00 95.25 124 LEU A N 1
ATOM 997 C CA . LEU A 1 124 ? 18.298 11.104 -10.704 1.00 95.25 124 LEU A CA 1
ATOM 998 C C . LEU A 1 124 ? 19.489 11.354 -11.637 1.00 95.25 124 LEU A C 1
ATOM 1000 O O . LEU A 1 124 ? 20.630 11.287 -11.191 1.00 95.25 124 LEU A O 1
ATOM 1004 N N . ALA A 1 125 ? 19.233 11.710 -12.897 1.00 90.88 125 ALA A N 1
ATOM 1005 C CA . ALA A 1 125 ? 20.265 11.915 -13.925 1.00 90.88 125 ALA A CA 1
ATOM 1006 C C . ALA A 1 125 ? 21.334 12.969 -13.574 1.00 90.88 125 ALA A C 1
ATOM 1008 O O . ALA A 1 125 ? 22.466 12.878 -14.042 1.00 90.88 125 ALA A O 1
ATOM 1009 N N . HIS A 1 126 ? 20.988 13.957 -12.747 1.00 86.56 126 HIS A N 1
ATOM 1010 C CA . HIS A 1 126 ? 21.917 14.983 -12.249 1.00 86.56 126 HIS A CA 1
ATOM 1011 C C . HIS A 1 126 ? 22.295 14.772 -10.773 1.00 86.56 126 HIS A C 1
ATOM 1013 O O . HIS A 1 126 ? 22.996 15.586 -10.172 1.00 86.56 126 HIS A O 1
ATOM 1019 N N . GLY A 1 127 ? 21.815 13.685 -10.167 1.00 86.50 127 GLY A N 1
ATOM 1020 C CA . GLY A 1 127 ? 22.070 13.336 -8.780 1.00 86.50 127 GLY A CA 1
ATOM 1021 C C . GLY A 1 127 ? 23.405 12.615 -8.627 1.00 86.50 127 GLY A C 1
ATOM 1022 O O . GLY A 1 127 ? 23.701 11.652 -9.330 1.00 86.50 127 GLY A O 1
ATOM 1023 N N . ARG A 1 128 ? 24.209 13.046 -7.650 1.00 83.31 128 ARG A N 1
ATOM 1024 C CA . ARG A 1 128 ? 25.505 12.409 -7.360 1.00 83.31 128 ARG A CA 1
ATOM 1025 C C . ARG A 1 128 ? 25.377 11.071 -6.632 1.00 83.31 128 ARG A C 1
ATOM 1027 O O . ARG A 1 128 ? 26.308 10.276 -6.676 1.00 83.31 128 ARG A O 1
ATOM 1034 N N . LYS A 1 129 ? 24.266 10.836 -5.930 1.00 92.31 129 LYS A N 1
ATOM 1035 C CA . LYS A 1 129 ? 24.086 9.675 -5.052 1.00 92.31 129 LYS A CA 1
ATOM 1036 C C . LYS A 1 129 ? 22.781 8.953 -5.342 1.00 92.31 129 LYS A C 1
ATOM 1038 O O . LYS A 1 129 ? 21.782 9.570 -5.708 1.00 92.31 129 LYS A O 1
ATOM 1043 N N . GLN A 1 130 ? 22.826 7.646 -5.142 1.00 94.94 130 GLN A N 1
ATOM 1044 C CA . GLN A 1 130 ? 21.655 6.795 -5.051 1.00 94.94 130 GLN A CA 1
ATOM 1045 C C . GLN A 1 130 ? 21.016 6.969 -3.667 1.00 94.94 130 GLN A C 1
ATOM 1047 O O . GLN A 1 130 ? 21.724 7.028 -2.661 1.00 94.94 130 GLN A O 1
ATOM 1052 N N . VAL A 1 131 ? 19.691 7.086 -3.623 1.00 97.19 131 VAL A N 1
ATOM 1053 C CA . VAL A 1 131 ? 18.914 7.372 -2.412 1.00 97.19 131 VAL A CA 1
ATOM 1054 C C . VAL A 1 131 ? 17.981 6.193 -2.123 1.00 97.19 131 VAL A C 1
ATOM 1056 O O . VAL A 1 131 ? 17.293 5.748 -3.047 1.00 97.19 131 VAL A O 1
ATOM 1059 N N . PRO A 1 132 ? 17.952 5.660 -0.886 1.00 97.31 132 PRO A N 1
ATOM 1060 C CA . PRO A 1 132 ? 17.031 4.590 -0.513 1.00 97.31 132 PRO A CA 1
ATOM 1061 C C . PRO A 1 132 ? 15.579 5.061 -0.545 1.00 97.31 132 PRO A C 1
ATOM 1063 O O . PRO A 1 132 ? 15.257 6.169 -0.118 1.00 97.31 132 PRO A O 1
ATOM 1066 N N . ILE A 1 133 ? 14.699 4.184 -1.015 1.00 96.00 133 ILE A N 1
ATOM 1067 C CA . ILE A 1 133 ? 13.250 4.329 -0.915 1.00 96.00 133 ILE A CA 1
ATOM 1068 C C . ILE A 1 133 ? 12.812 3.553 0.324 1.00 96.00 133 ILE A C 1
ATOM 1070 O O . ILE A 1 133 ? 13.110 2.366 0.474 1.00 96.00 133 ILE A O 1
ATOM 1074 N N . ARG A 1 134 ? 12.125 4.231 1.244 1.00 90.88 134 ARG A N 1
ATOM 1075 C CA . ARG A 1 134 ? 11.680 3.617 2.494 1.00 90.88 134 ARG A CA 1
ATOM 1076 C C . ARG A 1 134 ? 10.678 2.498 2.210 1.00 90.88 134 ARG A C 1
ATOM 1078 O O . ARG A 1 134 ? 9.699 2.697 1.494 1.00 90.88 134 ARG A O 1
ATOM 1085 N N . ARG A 1 135 ? 10.900 1.340 2.834 1.00 87.06 135 ARG A N 1
ATOM 1086 C CA . ARG A 1 135 ? 9.962 0.213 2.846 1.00 87.06 135 ARG A CA 1
ATOM 1087 C C . ARG A 1 135 ? 9.439 0.003 4.253 1.00 87.06 135 ARG A C 1
ATOM 1089 O O . ARG A 1 135 ? 10.216 0.022 5.205 1.00 87.06 135 ARG A O 1
ATOM 1096 N N . ILE A 1 136 ? 8.136 -0.208 4.362 1.00 87.50 136 ILE A N 1
ATOM 1097 C CA . ILE A 1 136 ? 7.472 -0.494 5.626 1.00 87.50 136 ILE A CA 1
ATOM 1098 C C . ILE A 1 136 ? 6.694 -1.795 5.410 1.00 87.50 136 ILE A C 1
ATOM 1100 O O . ILE A 1 136 ? 5.731 -1.793 4.644 1.00 87.50 136 ILE A O 1
ATOM 1104 N N . PRO A 1 137 ? 7.137 -2.928 5.982 1.00 85.00 137 PRO A N 1
ATOM 1105 C CA . PRO A 1 137 ? 6.334 -4.144 5.955 1.00 85.00 137 PRO A CA 1
ATOM 1106 C C . PRO A 1 137 ? 5.041 -3.904 6.739 1.00 85.00 137 PRO A C 1
ATOM 1108 O O . PRO A 1 137 ? 5.048 -3.125 7.687 1.00 85.00 137 PRO A O 1
ATOM 1111 N N . ASN A 1 138 ? 3.950 -4.567 6.347 1.00 88.62 138 ASN A N 1
ATOM 1112 C CA . ASN A 1 138 ? 2.652 -4.472 7.031 1.00 88.62 138 ASN A CA 1
ATOM 1113 C C . ASN A 1 138 ? 2.236 -3.015 7.300 1.00 88.62 138 ASN A C 1
ATOM 1115 O O . ASN A 1 138 ? 1.884 -2.634 8.417 1.00 88.62 138 ASN A O 1
ATOM 1119 N N . SER A 1 139 ? 2.376 -2.163 6.280 1.00 92.00 139 SER A N 1
ATOM 1120 C CA . SER A 1 139 ? 2.337 -0.710 6.444 1.00 92.00 139 SER A CA 1
ATOM 1121 C C . SER A 1 139 ? 0.990 -0.156 6.895 1.00 92.00 139 SER A C 1
ATOM 1123 O O . SER A 1 139 ? 0.934 0.976 7.365 1.00 92.00 139 SER A O 1
ATOM 1125 N N . LEU A 1 140 ? -0.078 -0.947 6.791 1.00 94.88 140 LEU A N 1
ATOM 1126 C CA . LEU A 1 140 ? -1.416 -0.560 7.227 1.00 94.88 140 LEU A CA 1
ATOM 1127 C C . LEU A 1 140 ? -1.838 -1.233 8.534 1.00 94.88 140 LEU A C 1
ATOM 1129 O O . LEU A 1 140 ? -2.906 -0.920 9.056 1.00 94.88 140 LEU A O 1
ATOM 1133 N N . THR A 1 141 ? -1.012 -2.126 9.084 1.00 96.50 141 THR A N 1
ATOM 1134 C CA . THR A 1 141 ? -1.355 -2.860 10.301 1.00 96.50 141 THR A CA 1
ATOM 1135 C C . THR A 1 141 ? -1.244 -1.963 11.537 1.00 96.50 141 THR A C 1
ATOM 1137 O O . THR A 1 141 ? -0.223 -1.307 11.765 1.00 96.50 141 THR A O 1
ATOM 1140 N N . PHE A 1 142 ? -2.295 -1.975 12.351 1.00 97.62 142 PHE A N 1
ATOM 1141 C CA . PHE A 1 142 ? -2.376 -1.374 13.675 1.00 97.62 142 PHE A CA 1
ATOM 1142 C C . PHE A 1 142 ? -3.021 -2.388 14.624 1.00 97.62 142 PHE A C 1
ATOM 1144 O O . PHE A 1 142 ? -4.229 -2.590 14.596 1.00 97.62 142 PHE A O 1
ATOM 1151 N N . THR A 1 143 ? -2.220 -3.043 15.456 1.00 97.12 143 THR A N 1
ATOM 1152 C CA . THR A 1 143 ? -2.656 -4.046 16.441 1.00 97.12 143 THR A CA 1
ATOM 1153 C C . THR A 1 143 ? -1.892 -3.854 17.744 1.00 97.12 143 THR A C 1
ATOM 1155 O O . THR A 1 143 ? -0.853 -3.191 17.765 1.00 97.12 143 THR A O 1
ATOM 1158 N N . ARG A 1 144 ? -2.344 -4.498 18.822 1.00 94.75 144 ARG A N 1
ATOM 1159 C CA . ARG A 1 144 ? -1.629 -4.516 20.113 1.00 94.75 144 ARG A CA 1
ATOM 1160 C C . ARG A 1 144 ? -0.179 -5.000 20.002 1.00 94.75 144 ARG A C 1
ATOM 1162 O O . ARG A 1 144 ? 0.685 -4.542 20.741 1.00 94.75 144 ARG A O 1
ATOM 1169 N N . HIS A 1 145 ? 0.091 -5.938 19.093 1.00 93.69 145 HIS A N 1
ATOM 1170 C CA . HIS A 1 145 ? 1.412 -6.555 18.935 1.00 93.69 145 HIS A CA 1
ATOM 1171 C C . HIS A 1 145 ? 2.304 -5.835 17.924 1.00 93.69 145 HIS A C 1
ATOM 1173 O O . HIS A 1 145 ? 3.528 -5.962 17.977 1.00 93.69 145 HIS A O 1
ATOM 1179 N N . TYR A 1 146 ? 1.703 -5.098 16.994 1.00 94.44 146 TYR A N 1
ATOM 1180 C CA . TYR A 1 146 ? 2.423 -4.386 15.955 1.00 94.44 146 TYR A CA 1
ATOM 1181 C C . TYR A 1 146 ? 1.658 -3.139 15.523 1.00 94.44 146 TYR A C 1
ATOM 1183 O O . TYR A 1 146 ? 0.546 -3.231 14.998 1.00 94.44 146 TYR A O 1
ATOM 1191 N N . ILE A 1 147 ? 2.305 -1.987 15.676 1.00 95.88 147 ILE A N 1
ATOM 1192 C CA . ILE A 1 147 ? 1.852 -0.707 15.138 1.00 95.88 147 ILE A CA 1
ATOM 1193 C C . ILE A 1 147 ? 2.815 -0.322 14.022 1.00 95.88 147 ILE A C 1
ATOM 1195 O O . ILE A 1 147 ? 4.022 -0.191 14.248 1.00 95.88 147 ILE A O 1
ATOM 1199 N N . SER A 1 148 ? 2.294 -0.154 12.806 1.00 96.19 148 SER A N 1
ATOM 1200 C CA . SER A 1 148 ? 3.128 0.257 11.686 1.00 96.19 148 SER A CA 1
ATOM 1201 C C . SER A 1 148 ? 3.758 1.633 11.933 1.00 96.19 148 SER A C 1
ATOM 1203 O O . SER A 1 148 ? 3.047 2.566 12.314 1.00 96.19 148 SER A O 1
ATOM 1205 N N . PRO A 1 149 ? 5.050 1.832 11.602 1.00 95.50 149 PRO A N 1
ATOM 1206 C CA . PRO A 1 149 ? 5.659 3.160 11.605 1.00 95.50 149 PRO A CA 1
ATOM 1207 C C . PRO A 1 149 ? 4.892 4.187 10.765 1.00 95.50 149 PRO A C 1
ATOM 1209 O O . PRO A 1 149 ? 4.934 5.375 11.070 1.00 95.50 149 PRO A O 1
ATOM 1212 N N . LEU A 1 150 ? 4.189 3.740 9.716 1.00 95.12 150 LEU A N 1
ATOM 1213 C CA . LEU A 1 150 ? 3.388 4.622 8.870 1.00 95.12 150 LEU A CA 1
ATOM 1214 C C . LEU A 1 150 ? 2.192 5.207 9.639 1.00 95.12 150 LEU A C 1
ATOM 1216 O O . LEU A 1 150 ? 1.889 6.385 9.480 1.00 95.12 150 LEU A O 1
ATOM 1220 N N . TRP A 1 151 ? 1.566 4.413 10.513 1.00 97.06 151 TRP A N 1
ATOM 1221 C CA . TRP A 1 151 ? 0.514 4.871 11.418 1.00 97.06 151 TRP A CA 1
ATOM 1222 C C . TRP A 1 151 ? 1.051 5.832 12.472 1.00 97.06 151 TRP A C 1
ATOM 1224 O O . TRP A 1 151 ? 0.498 6.912 12.639 1.00 97.06 151 TRP A O 1
ATOM 1234 N N . THR A 1 152 ? 2.142 5.482 13.156 1.00 95.75 152 THR A N 1
ATOM 1235 C CA . THR A 1 152 ? 2.718 6.353 14.193 1.00 95.75 152 THR A CA 1
ATOM 1236 C C . THR A 1 152 ? 3.091 7.727 13.632 1.00 95.75 152 THR A C 1
ATOM 1238 O O . THR A 1 152 ? 2.797 8.751 14.243 1.00 95.75 152 THR A O 1
ATOM 1241 N N . GLU A 1 153 ? 3.695 7.764 12.442 1.00 95.94 153 GLU A N 1
ATOM 1242 C CA . GLU A 1 153 ? 4.024 9.018 11.760 1.00 95.94 153 GLU A CA 1
ATOM 1243 C C . GLU A 1 153 ? 2.781 9.787 11.328 1.00 95.94 153 GLU A C 1
ATOM 1245 O O . GLU A 1 153 ? 2.748 11.005 11.487 1.00 95.94 153 GLU A O 1
ATOM 1250 N N . GLN A 1 154 ? 1.763 9.091 10.820 1.00 97.12 154 GLN A N 1
ATOM 1251 C CA . GLN A 1 154 ? 0.497 9.704 10.436 1.00 97.12 154 GLN A CA 1
ATOM 1252 C C . GLN A 1 154 ? -0.198 10.361 11.630 1.00 97.12 154 GLN A C 1
ATOM 1254 O O . GLN A 1 154 ? -0.595 11.517 11.535 1.00 97.12 154 GLN A O 1
ATOM 1259 N N . LEU A 1 155 ? -0.313 9.666 12.763 1.00 97.06 155 LEU A N 1
ATOM 1260 C CA . LEU A 1 155 ? -0.935 10.221 13.967 1.00 97.06 155 LEU A CA 1
ATOM 1261 C C . LEU A 1 155 ? -0.160 11.444 14.475 1.00 97.06 155 LEU A C 1
ATOM 1263 O O . LEU A 1 155 ? -0.758 12.476 14.767 1.00 97.06 155 LEU A O 1
ATOM 1267 N N . ALA A 1 156 ? 1.173 11.374 14.507 1.00 95.75 156 ALA A N 1
ATOM 1268 C CA . ALA A 1 156 ? 2.002 12.510 14.899 1.00 95.75 156 ALA A CA 1
ATOM 1269 C C . ALA A 1 156 ? 1.872 13.708 13.936 1.00 95.75 156 ALA A C 1
ATOM 1271 O O . ALA A 1 156 ? 1.901 14.860 14.375 1.00 95.75 156 ALA A O 1
ATOM 1272 N N . ASP A 1 157 ? 1.746 13.460 12.629 1.00 96.75 157 ASP A N 1
ATOM 1273 C CA . ASP A 1 157 ? 1.541 14.509 11.627 1.00 96.75 157 ASP A CA 1
ATOM 1274 C C . ASP A 1 157 ? 0.154 15.152 11.753 1.00 96.75 157 ASP A C 1
ATOM 1276 O O . ASP A 1 157 ? 0.045 16.379 11.739 1.00 96.75 157 ASP A O 1
ATOM 1280 N N . VAL A 1 158 ? -0.891 14.346 11.955 1.00 96.75 158 VAL A N 1
ATOM 1281 C CA . VAL A 1 158 ? -2.261 14.827 12.175 1.00 96.75 158 VAL A CA 1
ATOM 1282 C C . VAL A 1 158 ? -2.340 15.678 13.440 1.00 96.75 158 VAL A C 1
ATOM 1284 O O . VAL A 1 158 ? -2.856 16.790 13.375 1.00 96.75 158 VAL A O 1
ATOM 1287 N N . GLU A 1 159 ? -1.773 15.219 14.557 1.00 95.31 159 GLU A N 1
ATOM 1288 C CA . GLU A 1 159 ? -1.778 15.967 15.821 1.00 95.31 159 GLU A CA 1
ATOM 1289 C C . GLU A 1 159 ? -1.022 17.296 15.704 1.00 95.31 159 GLU A C 1
ATOM 1291 O O . GLU A 1 159 ? -1.452 18.323 16.229 1.00 95.31 159 GLU A O 1
ATOM 1296 N N . ARG A 1 160 ? 0.084 17.319 14.948 1.00 95.38 160 ARG A N 1
ATOM 1297 C CA . ARG A 1 160 ? 0.845 18.550 14.698 1.00 95.38 160 ARG A CA 1
ATOM 1298 C C . ARG A 1 160 ? 0.027 19.602 13.947 1.00 95.38 160 ARG A C 1
ATOM 1300 O O . ARG A 1 160 ? 0.193 20.790 14.216 1.00 95.38 160 ARG A O 1
ATOM 1307 N N . HIS A 1 161 ? -0.796 19.188 12.985 1.00 95.56 161 HIS A N 1
ATOM 1308 C CA . HIS A 1 161 ? -1.558 20.110 12.137 1.00 95.56 161 HIS A CA 1
ATOM 1309 C C . HIS A 1 161 ? -2.959 20.417 12.681 1.00 95.56 161 HIS A C 1
ATOM 1311 O O . HIS A 1 161 ? -3.486 21.490 12.406 1.00 95.56 161 HIS A O 1
ATOM 1317 N N . ASN A 1 162 ? -3.543 19.510 13.464 1.00 94.44 162 ASN A N 1
ATOM 1318 C CA . ASN A 1 162 ? -4.893 19.603 14.012 1.00 94.44 162 ASN A CA 1
ATOM 1319 C C . ASN A 1 162 ? -4.885 19.153 15.479 1.00 94.44 162 ASN A C 1
ATOM 1321 O O . ASN A 1 162 ? -5.362 18.069 15.808 1.00 94.44 162 ASN A O 1
ATOM 1325 N N . LYS A 1 163 ? -4.318 19.982 16.360 1.00 93.31 163 LYS A N 1
ATOM 1326 C CA . LYS A 1 163 ? -4.131 19.633 17.774 1.00 93.31 163 LYS A CA 1
ATOM 1327 C C . LYS A 1 163 ? -5.434 19.149 18.427 1.00 93.31 163 LYS A C 1
ATOM 1329 O O . LYS A 1 163 ? -6.465 19.812 18.318 1.00 93.31 163 LYS A O 1
ATOM 1334 N N . GLY A 1 164 ? -5.371 18.013 19.115 1.00 93.38 164 GLY A N 1
ATOM 1335 C CA . GLY A 1 164 ? -6.480 17.381 19.824 1.00 93.38 164 GLY A CA 1
ATOM 1336 C C . GLY A 1 164 ? -7.376 16.492 18.960 1.00 93.38 164 GLY A C 1
ATOM 1337 O O . GLY A 1 164 ? -8.170 15.733 19.519 1.00 93.38 164 GLY A O 1
ATOM 1338 N N . ILE A 1 165 ? -7.263 16.523 17.622 1.00 95.94 165 ILE A N 1
ATOM 1339 C CA . ILE A 1 165 ? -8.118 15.680 16.771 1.00 95.94 165 ILE A CA 1
ATOM 1340 C C . ILE A 1 165 ? -7.773 14.201 16.917 1.00 95.94 165 ILE A C 1
ATOM 1342 O O . ILE A 1 165 ? -8.668 13.361 16.812 1.00 95.94 165 ILE A O 1
ATOM 1346 N N . VAL A 1 166 ? -6.498 13.870 17.162 1.00 96.94 166 VAL A N 1
ATOM 1347 C CA . VAL A 1 166 ? -6.082 12.479 17.345 1.00 96.94 166 VAL A CA 1
ATOM 1348 C C . VAL A 1 166 ? -6.696 11.945 18.625 1.00 96.94 166 VAL A C 1
ATOM 1350 O O . VAL A 1 166 ? -7.407 10.948 18.570 1.00 96.94 166 VAL A O 1
ATOM 1353 N N . HIS A 1 167 ? -6.507 12.652 19.740 1.00 95.31 167 HIS A N 1
ATOM 1354 C CA . HIS A 1 167 ? -7.093 12.274 21.024 1.00 95.31 167 HIS A CA 1
ATOM 1355 C C . HIS A 1 167 ? -8.619 12.114 20.924 1.00 95.31 167 HIS A C 1
ATOM 1357 O O . HIS A 1 167 ? -9.130 11.036 21.216 1.00 95.31 167 HIS A O 1
ATOM 1363 N N . TRP A 1 168 ? -9.335 13.113 20.390 1.00 95.94 168 TRP A N 1
ATOM 1364 C CA . TRP A 1 168 ? -10.789 13.029 20.199 1.00 95.94 168 TRP A CA 1
ATOM 1365 C C . TRP A 1 168 ? -11.210 11.821 19.346 1.00 95.94 168 TRP A C 1
ATOM 1367 O O . TRP A 1 168 ? -12.131 11.088 19.704 1.00 95.94 168 TRP A O 1
ATOM 1377 N N . SER A 1 169 ? -10.516 11.574 18.230 1.00 97.88 169 SER A N 1
ATOM 1378 C CA . SER A 1 169 ? -10.838 10.450 17.342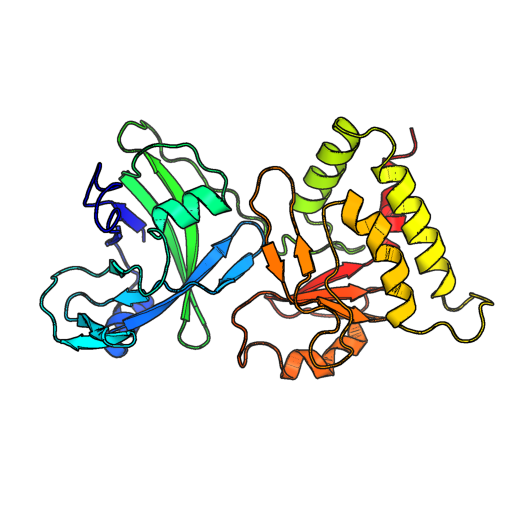 1.00 97.88 169 SER A CA 1
ATOM 1379 C C . SER A 1 169 ? -10.629 9.107 18.042 1.00 97.88 169 SER A C 1
ATOM 1381 O O . SER A 1 169 ? -11.446 8.198 17.900 1.00 97.88 169 SER A O 1
ATOM 1383 N N . LEU A 1 170 ? -9.548 8.974 18.814 1.00 97.06 170 LEU A N 1
ATOM 1384 C CA . LEU A 1 170 ? -9.269 7.759 19.571 1.00 97.06 170 LEU A CA 1
ATOM 1385 C C . LEU A 1 170 ? -10.296 7.560 20.697 1.00 97.06 170 LEU A C 1
ATOM 1387 O O . LEU A 1 170 ? -10.807 6.453 20.832 1.00 97.06 170 LEU A O 1
ATOM 1391 N N . GLU A 1 171 ? -10.691 8.606 21.431 1.00 95.94 171 GLU A N 1
ATOM 1392 C CA . GLU A 1 171 ? -11.755 8.516 22.445 1.00 95.94 171 GLU A CA 1
ATOM 1393 C C . GLU A 1 171 ? -13.093 8.038 21.859 1.00 95.94 171 GLU A C 1
ATOM 1395 O O . GLU A 1 171 ? -13.749 7.162 22.434 1.00 95.94 171 GLU A O 1
ATOM 1400 N N . GLU A 1 172 ? -13.498 8.570 20.703 1.00 97.12 172 GLU A N 1
ATOM 1401 C CA . GLU A 1 172 ? -14.723 8.141 20.020 1.00 97.12 172 GLU A CA 1
ATOM 1402 C C . GLU A 1 172 ? -14.640 6.676 19.575 1.00 97.12 172 GLU A C 1
ATOM 1404 O O . GLU A 1 172 ? -15.581 5.904 19.784 1.00 97.12 172 GLU A O 1
ATOM 1409 N N . ILE A 1 173 ? -13.486 6.252 19.049 1.00 97.56 173 ILE A N 1
ATOM 1410 C CA . ILE A 1 173 ? -13.225 4.838 18.748 1.00 97.56 173 ILE A CA 1
ATOM 1411 C C . ILE A 1 173 ? -13.371 3.983 20.014 1.00 97.56 173 ILE A C 1
ATOM 1413 O O . ILE A 1 173 ? -13.959 2.902 19.954 1.00 97.56 173 ILE A O 1
ATOM 1417 N N . CYS A 1 174 ? -12.940 4.467 21.179 1.00 96.31 174 CYS A N 1
ATOM 1418 C CA . CYS A 1 174 ? -13.058 3.723 22.434 1.00 96.31 174 CYS A CA 1
ATOM 1419 C C . CYS A 1 174 ? -14.467 3.562 22.946 1.00 96.31 174 CYS A C 1
ATOM 1421 O O . CYS A 1 174 ? -14.792 2.492 23.468 1.00 96.31 174 CYS A O 1
ATOM 1423 N N . ARG A 1 175 ? -15.319 4.566 22.753 1.00 95.19 175 ARG A N 1
ATOM 1424 C CA . ARG A 1 175 ? -16.750 4.434 23.043 1.00 95.19 175 ARG A CA 1
ATOM 1425 C C . ARG A 1 175 ? -17.359 3.328 22.187 1.00 95.19 175 ARG A C 1
ATOM 1427 O O . ARG A 1 175 ? -18.025 2.447 22.719 1.00 95.19 175 ARG A O 1
ATOM 1434 N N . ILE A 1 176 ? -17.035 3.306 20.894 1.00 95.62 176 ILE A N 1
ATOM 1435 C CA . ILE A 1 176 ? -17.515 2.271 19.970 1.00 95.62 176 ILE A CA 1
ATOM 1436 C C . ILE A 1 176 ? -17.008 0.893 20.397 1.00 95.62 176 ILE A C 1
ATOM 1438 O O . ILE A 1 176 ? -17.799 -0.030 20.544 1.00 95.62 176 ILE A O 1
ATOM 1442 N N . VAL A 1 177 ? -15.710 0.730 20.652 1.00 95.31 177 VAL A N 1
ATOM 1443 C CA . VAL A 1 177 ? -15.133 -0.565 21.051 1.00 95.31 177 VAL A CA 1
ATOM 1444 C C . VAL A 1 177 ? -15.705 -1.070 22.373 1.00 95.31 177 VAL A C 1
ATOM 1446 O O . VAL A 1 177 ? -15.948 -2.274 22.512 1.00 95.31 177 VAL A O 1
ATOM 1449 N N . ALA A 1 178 ? -15.946 -0.179 23.341 1.00 94.88 178 ALA A N 1
ATOM 1450 C CA . ALA A 1 178 ? -16.528 -0.538 24.630 1.00 94.88 178 ALA A CA 1
ATOM 1451 C C . ALA A 1 178 ? -17.869 -1.268 24.467 1.00 94.88 178 ALA A C 1
ATOM 1453 O O . ALA A 1 178 ? -18.100 -2.268 25.154 1.00 94.88 178 ALA A O 1
ATOM 1454 N N . ASP A 1 179 ? -18.684 -0.856 23.493 1.00 94.44 179 ASP A N 1
ATOM 1455 C CA . ASP A 1 179 ? -19.975 -1.475 23.185 1.00 94.44 179 ASP A CA 1
ATOM 1456 C C . ASP A 1 179 ? -19.840 -2.932 22.717 1.00 94.44 179 ASP A C 1
ATOM 1458 O O . ASP A 1 179 ? -20.730 -3.748 22.962 1.00 94.44 179 ASP A O 1
ATOM 1462 N N . HIS A 1 180 ? -18.715 -3.283 22.086 1.00 93.81 180 HIS A N 1
ATOM 1463 C CA . HIS A 1 180 ? -18.453 -4.621 21.546 1.00 93.81 180 HIS A CA 1
ATOM 1464 C C . HIS A 1 180 ? -17.763 -5.560 22.548 1.00 93.81 180 HIS A C 1
ATOM 1466 O O . HIS A 1 180 ? -17.647 -6.765 22.275 1.00 93.81 180 HIS A O 1
ATOM 1472 N N . ARG A 1 181 ? -17.315 -5.055 23.708 1.00 91.88 181 ARG A N 1
ATOM 1473 C CA . ARG A 1 181 ? -16.667 -5.870 24.748 1.00 91.88 181 ARG A CA 1
ATOM 1474 C C . ARG A 1 181 ? -17.645 -6.898 25.337 1.00 91.88 181 ARG A C 1
ATOM 1476 O O . ARG A 1 181 ? -18.826 -6.596 25.489 1.00 91.88 181 ARG A O 1
ATOM 1483 N N . PRO A 1 182 ? -17.178 -8.087 25.775 1.00 84.94 182 PRO A N 1
ATOM 1484 C CA . PRO A 1 182 ? -18.054 -9.127 26.336 1.00 84.94 182 PRO A CA 1
ATOM 1485 C C . PRO A 1 182 ? -18.898 -8.689 27.543 1.00 84.94 182 PRO A C 1
ATOM 1487 O O . PRO A 1 182 ? -19.944 -9.268 27.800 1.00 84.94 182 PRO A O 1
ATOM 1490 N N . LYS A 1 183 ? -18.431 -7.686 28.297 1.00 86.25 183 LYS A N 1
ATOM 1491 C CA . LYS A 1 183 ? -19.115 -7.143 29.482 1.00 86.25 183 LYS A CA 1
ATOM 1492 C C . LYS A 1 183 ? -20.104 -6.013 29.155 1.00 86.25 183 LYS A C 1
ATOM 1494 O O . LYS A 1 183 ? -20.720 -5.478 30.075 1.00 86.25 183 LYS A O 1
ATOM 1499 N N . SER A 1 184 ? -20.216 -5.619 27.885 1.00 87.44 184 SER A N 1
ATOM 1500 C CA . SER A 1 184 ? -21.155 -4.589 27.446 1.00 87.44 184 SER A CA 1
ATOM 1501 C C . SER A 1 184 ? -22.591 -5.021 27.730 1.00 87.44 184 SER A C 1
ATOM 1503 O O . SER A 1 184 ? -22.951 -6.185 27.562 1.00 87.44 184 SER A O 1
ATOM 1505 N N . ARG A 1 185 ? -23.415 -4.070 28.174 1.00 83.44 185 ARG A N 1
ATOM 1506 C CA . ARG A 1 185 ? -24.849 -4.278 28.425 1.00 83.44 185 ARG A CA 1
ATOM 1507 C C . ARG A 1 185 ? -25.719 -3.850 27.246 1.00 83.44 185 ARG A C 1
ATOM 1509 O O . ARG A 1 185 ? -26.939 -3.874 27.371 1.00 83.44 185 ARG A O 1
ATOM 1516 N N . ILE A 1 186 ? -25.113 -3.432 26.135 1.00 86.06 186 ILE A N 1
ATOM 1517 C CA . ILE A 1 186 ? -25.856 -2.953 24.972 1.00 86.06 186 ILE A CA 1
ATOM 1518 C C . ILE A 1 186 ? -26.488 -4.153 24.263 1.00 86.06 186 ILE A C 1
ATOM 1520 O O . ILE A 1 186 ? -25.768 -5.038 23.789 1.00 86.06 186 ILE A O 1
ATOM 1524 N N . PRO A 1 187 ? -27.827 -4.219 24.204 1.00 81.50 187 PRO A N 1
ATOM 1525 C CA . PRO A 1 187 ? -28.502 -5.307 23.525 1.00 81.50 187 PRO A CA 1
ATOM 1526 C C . PRO A 1 187 ? -28.306 -5.178 22.009 1.00 81.50 187 PRO A C 1
ATOM 1528 O O . PRO A 1 187 ? -28.289 -4.080 21.462 1.00 81.50 187 PRO A O 1
ATOM 1531 N N . HIS A 1 188 ? -28.200 -6.321 21.330 1.00 85.00 188 HIS A N 1
ATOM 1532 C CA . HIS A 1 188 ? -28.209 -6.435 19.865 1.00 85.00 188 HIS A CA 1
ATOM 1533 C C . HIS A 1 188 ? -27.054 -5.779 19.087 1.00 85.00 188 HIS A C 1
ATOM 1535 O O . HIS A 1 188 ? -27.198 -5.636 17.877 1.00 85.00 188 HIS A O 1
ATOM 1541 N N . ILE A 1 189 ? -25.908 -5.472 19.709 1.00 88.88 189 ILE A N 1
ATOM 1542 C CA . ILE A 1 189 ? -24.721 -4.974 18.984 1.00 88.88 189 ILE A CA 1
ATOM 1543 C C . ILE A 1 189 ? -24.264 -5.964 17.888 1.00 88.88 189 ILE A C 1
ATOM 1545 O O . ILE A 1 189 ? -24.050 -7.152 18.156 1.00 88.88 189 ILE A O 1
ATOM 1549 N N . GLN A 1 190 ? -24.121 -5.481 16.656 1.00 90.62 190 GLN A N 1
ATOM 1550 C CA . GLN A 1 190 ? -23.748 -6.231 15.452 1.00 90.62 190 GLN A CA 1
ATOM 1551 C C . GLN A 1 190 ? -22.377 -5.794 14.919 1.00 90.62 190 GLN A C 1
ATOM 1553 O O . GLN A 1 190 ? -21.874 -4.728 15.253 1.00 90.62 190 GLN A O 1
ATOM 1558 N N . GLU A 1 191 ? -21.756 -6.590 14.042 1.00 89.62 191 GLU A N 1
ATOM 1559 C CA . GLU A 1 191 ? -20.477 -6.213 13.410 1.00 89.62 191 GLU A CA 1
ATOM 1560 C C . GLU A 1 191 ? -20.528 -4.880 12.637 1.00 89.62 191 GLU A C 1
ATOM 1562 O O . GLU A 1 191 ? -19.599 -4.085 12.800 1.00 89.62 191 GLU A O 1
ATOM 1567 N N . PRO A 1 192 ? -21.596 -4.561 11.872 1.00 92.69 192 PRO A N 1
ATOM 1568 C CA . PRO A 1 192 ? -21.699 -3.283 11.169 1.00 92.69 192 PRO A CA 1
ATOM 1569 C C . PRO A 1 192 ? -21.717 -2.058 12.089 1.00 92.69 192 PRO A C 1
ATOM 1571 O O . PRO A 1 192 ? -21.429 -0.961 11.619 1.00 92.69 192 PRO A O 1
ATOM 1574 N N . ASP A 1 193 ? -21.977 -2.207 13.394 1.00 93.94 193 ASP A N 1
ATOM 1575 C CA . ASP A 1 193 ? -21.907 -1.083 14.338 1.00 93.94 193 ASP A CA 1
ATOM 1576 C C . ASP A 1 193 ? -20.486 -0.513 14.480 1.00 93.94 193 ASP A C 1
ATOM 1578 O O . ASP A 1 193 ? -20.325 0.620 14.945 1.00 93.94 193 ASP A O 1
ATOM 1582 N N . LEU A 1 194 ? -19.457 -1.235 14.013 1.00 95.44 194 LEU A N 1
ATOM 1583 C CA . LEU A 1 194 ? -18.094 -0.713 13.877 1.00 95.44 194 LEU A CA 1
ATOM 1584 C C . LEU A 1 194 ? -17.979 0.388 12.811 1.00 95.44 194 LEU A C 1
ATOM 1586 O O . LEU A 1 194 ? -17.052 1.193 12.876 1.00 95.44 194 LEU A O 1
ATOM 1590 N N . LEU A 1 195 ? -18.936 0.508 11.880 1.00 95.38 195 LEU A N 1
ATOM 1591 C CA . LEU A 1 195 ? -18.995 1.615 10.912 1.00 95.38 195 LEU A CA 1
ATOM 1592 C C . LEU A 1 195 ? -19.145 2.983 11.583 1.00 95.38 195 LEU A C 1
ATOM 1594 O O . LEU A 1 195 ? -18.805 4.000 10.975 1.00 95.38 195 LEU A O 1
ATOM 1598 N N . ARG A 1 196 ? -19.592 3.032 12.845 1.00 95.88 196 ARG A N 1
ATOM 1599 C CA . ARG A 1 196 ? -19.579 4.263 13.651 1.00 95.88 196 ARG A CA 1
ATOM 1600 C C . ARG A 1 196 ? -18.173 4.860 13.778 1.00 95.88 196 ARG A C 1
ATOM 1602 O O . ARG A 1 196 ? -18.049 6.067 13.943 1.00 95.88 196 ARG A O 1
ATOM 1609 N N . ALA A 1 197 ? -17.119 4.053 13.612 1.00 97.31 197 ALA A N 1
ATOM 1610 C CA . ALA A 1 197 ? -15.734 4.520 13.622 1.00 97.31 197 ALA A CA 1
ATOM 1611 C C . ALA A 1 197 ? -15.338 5.265 12.335 1.00 97.31 197 ALA A C 1
ATOM 1613 O O . ALA A 1 197 ? -14.258 5.840 12.285 1.00 97.31 197 ALA A O 1
ATOM 1614 N N . SER A 1 198 ? -16.189 5.287 11.301 1.00 97.00 198 SER A N 1
ATOM 1615 C CA . SER A 1 198 ? -15.904 5.929 10.008 1.00 97.00 198 SER A CA 1
ATOM 1616 C C . SER A 1 198 ? -15.478 7.395 10.129 1.00 97.00 198 SER A C 1
ATOM 1618 O O . SER A 1 198 ? -14.491 7.785 9.512 1.00 97.00 198 SER A O 1
ATOM 1620 N N . GLY A 1 199 ? -16.195 8.193 10.926 1.00 97.38 199 GLY A N 1
ATOM 1621 C CA . GLY A 1 199 ? -15.880 9.604 11.165 1.00 97.38 199 GLY A CA 1
ATOM 1622 C C . GLY A 1 199 ? -14.515 9.787 11.839 1.00 97.38 199 GLY A C 1
ATOM 1623 O O . GLY A 1 199 ? -13.632 10.404 11.243 1.00 97.38 199 GLY A O 1
ATOM 1624 N N . PRO A 1 200 ? -14.301 9.203 13.032 1.00 97.75 200 PRO A N 1
ATOM 1625 C CA . PRO A 1 200 ? -13.005 9.227 13.706 1.00 97.75 200 PRO A CA 1
ATOM 1626 C C . PRO A 1 200 ? -11.842 8.719 12.841 1.00 97.75 200 PRO A C 1
ATOM 1628 O O . PRO A 1 200 ? -10.823 9.391 12.720 1.00 97.75 200 PRO A O 1
ATOM 1631 N N . LEU A 1 201 ? -11.998 7.578 12.163 1.00 98.19 201 LEU A N 1
ATOM 1632 C CA . LEU A 1 201 ? -10.965 7.022 11.282 1.00 98.19 201 LEU A CA 1
ATOM 1633 C C . LEU A 1 201 ? -10.638 7.952 10.105 1.00 98.19 201 LEU A C 1
ATOM 1635 O O . LEU A 1 201 ? -9.474 8.042 9.707 1.00 98.19 201 LEU A O 1
ATOM 1639 N N . ALA A 1 202 ? -11.625 8.688 9.581 1.00 97.81 202 ALA A N 1
ATOM 1640 C CA . ALA A 1 202 ? -11.402 9.631 8.489 1.00 97.81 202 ALA A CA 1
ATOM 1641 C C . ALA A 1 202 ? -10.466 10.774 8.904 1.00 97.81 202 ALA A C 1
ATOM 1643 O O . ALA A 1 202 ? -9.608 11.162 8.110 1.00 97.81 202 ALA A O 1
ATOM 1644 N N . HIS A 1 203 ? -10.558 11.258 10.148 1.00 97.44 203 HIS A N 1
ATOM 1645 C CA . HIS A 1 203 ? -9.606 12.240 10.681 1.00 97.44 203 HIS A CA 1
ATOM 1646 C C . HIS A 1 203 ? -8.180 11.692 10.777 1.00 97.44 203 HIS A C 1
ATOM 1648 O O . HIS A 1 203 ? -7.221 12.446 10.625 1.00 97.44 203 HIS A O 1
ATOM 1654 N N . LEU A 1 204 ? -8.035 10.381 10.976 1.00 97.56 204 LEU A N 1
ATOM 1655 C CA . LEU A 1 204 ? -6.738 9.707 11.040 1.00 97.56 204 LEU A CA 1
ATOM 1656 C C . LEU A 1 204 ? -6.187 9.332 9.651 1.00 97.56 204 LEU A C 1
ATOM 1658 O O . LEU A 1 204 ? -5.070 8.832 9.550 1.00 97.56 204 LEU A O 1
ATOM 1662 N N . GLY A 1 205 ? -6.926 9.616 8.573 1.00 96.69 205 GLY A N 1
ATOM 1663 C CA . GLY A 1 205 ? -6.507 9.363 7.192 1.00 96.69 205 GLY A CA 1
ATOM 1664 C C . GLY A 1 205 ? -7.069 8.080 6.577 1.00 96.69 205 GLY A C 1
ATOM 1665 O O . GLY A 1 205 ? -6.594 7.673 5.517 1.00 96.69 205 GLY A O 1
ATOM 1666 N N . LEU A 1 206 ? -8.069 7.444 7.201 1.00 97.50 206 LEU A N 1
ATOM 1667 C CA . LEU A 1 206 ? -8.757 6.259 6.680 1.00 97.50 206 LEU A CA 1
ATOM 1668 C C . LEU A 1 206 ? -10.248 6.537 6.482 1.00 97.50 206 LEU A C 1
ATOM 1670 O O . LEU A 1 206 ? -11.024 6.613 7.429 1.00 97.50 206 LEU A O 1
ATOM 1674 N N . LYS A 1 207 ? -10.675 6.629 5.225 1.00 97.56 207 LYS A N 1
ATOM 1675 C CA . LYS A 1 207 ? -12.071 6.850 4.851 1.00 97.56 207 LYS A CA 1
ATOM 1676 C C . LYS A 1 207 ? -12.707 5.545 4.383 1.00 97.56 207 LYS A C 1
ATOM 1678 O O . LYS A 1 207 ? -12.344 5.029 3.327 1.00 97.56 207 LYS A O 1
ATOM 1683 N N . LEU A 1 208 ? -13.667 5.035 5.152 1.00 96.06 208 LEU A N 1
ATOM 1684 C CA . LEU A 1 208 ? -14.436 3.847 4.774 1.00 96.06 208 LEU A CA 1
ATOM 1685 C C . LEU A 1 208 ? -15.282 4.117 3.522 1.00 96.06 208 LEU A C 1
ATOM 1687 O O . LEU A 1 208 ? -15.881 5.187 3.382 1.00 96.06 208 LEU A O 1
ATOM 1691 N N . GLY A 1 209 ? -15.313 3.135 2.618 1.00 92.44 209 GLY A N 1
ATOM 1692 C CA . GLY A 1 209 ? -16.236 3.117 1.484 1.00 92.44 209 GLY A CA 1
ATOM 1693 C C . GLY A 1 209 ? -17.677 2.819 1.913 1.00 92.44 209 GLY A C 1
ATOM 1694 O O . GLY A 1 209 ? -17.965 2.614 3.092 1.00 92.44 209 GLY A O 1
ATOM 1695 N N . ALA A 1 210 ? -18.594 2.772 0.944 1.00 91.69 210 ALA A N 1
ATOM 1696 C CA . ALA A 1 210 ? -19.968 2.352 1.208 1.00 91.69 210 ALA A CA 1
ATOM 1697 C C . ALA A 1 210 ? -20.011 0.891 1.688 1.00 91.69 210 ALA A C 1
ATOM 1699 O O . ALA A 1 210 ? -19.361 0.027 1.097 1.00 91.69 210 ALA A O 1
ATOM 1700 N N . TYR A 1 211 ? -20.808 0.630 2.726 1.00 92.94 211 TYR A N 1
ATOM 1701 C CA . TYR A 1 211 ? -21.044 -0.721 3.224 1.00 92.94 211 TYR A CA 1
ATOM 1702 C C . TYR A 1 211 ? -21.991 -1.473 2.284 1.00 92.94 211 TYR A C 1
ATOM 1704 O O . TYR A 1 211 ? -23.134 -1.054 2.094 1.00 92.94 211 TYR A O 1
ATOM 1712 N N . VAL A 1 212 ? -21.525 -2.573 1.691 1.00 88.19 212 VAL A N 1
ATOM 1713 C CA . VAL A 1 212 ? -22.290 -3.340 0.688 1.00 88.19 212 VAL A CA 1
ATOM 1714 C C . VAL A 1 212 ? -22.741 -4.721 1.169 1.00 88.19 212 VAL A C 1
ATOM 1716 O O . VAL A 1 212 ? -23.599 -5.329 0.530 1.00 88.19 212 VAL A O 1
ATOM 1719 N N . GLY A 1 213 ? -22.173 -5.240 2.266 1.00 77.44 213 GLY A N 1
ATOM 1720 C CA . GLY A 1 213 ? -22.538 -6.533 2.873 1.00 77.44 213 GLY A CA 1
ATOM 1721 C C . GLY A 1 213 ? -22.345 -7.768 1.975 1.00 77.44 213 GLY A C 1
ATOM 1722 O O . GLY A 1 213 ? -22.824 -8.857 2.296 1.00 77.44 213 GLY A O 1
ATOM 1723 N N . LYS A 1 214 ? -21.679 -7.622 0.822 1.00 78.25 214 LYS A N 1
ATOM 1724 C CA . LYS A 1 214 ? -21.398 -8.698 -0.136 1.00 78.25 214 LYS A CA 1
ATOM 1725 C C . LYS A 1 214 ? -19.956 -8.610 -0.614 1.00 78.25 214 LYS A C 1
ATOM 1727 O O . LYS A 1 214 ? -19.558 -7.615 -1.206 1.00 78.25 214 LYS A O 1
ATOM 1732 N N . GLY A 1 215 ? -19.225 -9.716 -0.488 1.00 82.94 215 GLY A N 1
ATOM 1733 C CA . GLY A 1 215 ? -17.797 -9.723 -0.800 1.00 82.94 215 GLY A CA 1
ATOM 1734 C C . GLY A 1 215 ? -17.036 -9.118 0.369 1.00 82.94 215 GLY A C 1
ATOM 1735 O O . GLY A 1 215 ? -17.229 -9.598 1.479 1.00 82.94 215 GLY A O 1
ATOM 1736 N N . TYR A 1 216 ? -16.214 -8.107 0.094 1.00 86.94 216 TYR A N 1
ATOM 1737 C CA . TYR A 1 216 ? -15.678 -7.229 1.127 1.00 86.94 216 TYR A CA 1
ATOM 1738 C C . TYR A 1 216 ? -16.731 -6.202 1.534 1.00 86.94 216 TYR A C 1
ATOM 1740 O O . TYR A 1 216 ? -17.394 -5.626 0.669 1.00 86.94 216 TYR A O 1
ATOM 1748 N N . ASP A 1 217 ? -16.860 -5.963 2.833 1.00 91.00 217 ASP A N 1
ATOM 1749 C CA . ASP A 1 217 ? -17.840 -5.029 3.391 1.00 91.00 217 ASP A CA 1
ATOM 1750 C C . ASP A 1 217 ? -17.742 -3.610 2.808 1.00 91.00 217 ASP A C 1
ATOM 1752 O O . ASP A 1 217 ? -18.773 -3.021 2.482 1.00 91.00 217 ASP A O 1
ATOM 1756 N N . CYS A 1 218 ? -16.523 -3.087 2.626 1.00 91.19 218 CYS A N 1
ATOM 1757 C CA . CYS A 1 218 ? -16.251 -1.749 2.093 1.00 91.19 218 CYS A CA 1
ATOM 1758 C C . CYS A 1 218 ? -15.185 -1.806 0.982 1.00 91.19 218 CYS A C 1
ATOM 1760 O O . CYS A 1 218 ? -13.983 -1.749 1.255 1.00 91.19 218 CYS A O 1
ATOM 1762 N N . VAL A 1 219 ? -15.615 -1.892 -0.282 1.00 87.00 219 VAL A N 1
ATOM 1763 C CA . VAL A 1 219 ? -14.724 -2.115 -1.446 1.00 87.00 219 VAL A CA 1
ATOM 1764 C C . VAL A 1 219 ? -13.867 -0.890 -1.803 1.00 87.00 219 VAL A C 1
ATOM 1766 O O . VAL A 1 219 ? -12.730 -1.036 -2.240 1.00 87.00 219 VAL A O 1
ATOM 1769 N N . GLU A 1 220 ? -14.383 0.322 -1.583 1.00 89.25 220 GLU A N 1
ATOM 1770 C CA . GLU A 1 220 ? -13.709 1.585 -1.930 1.00 89.25 220 GLU A CA 1
ATOM 1771 C C . GLU A 1 220 ? -13.182 2.327 -0.689 1.00 89.25 220 GLU A C 1
ATOM 1773 O O . GLU A 1 220 ? -13.354 3.538 -0.546 1.00 89.25 220 GLU A O 1
ATOM 1778 N N . THR A 1 221 ? -12.557 1.607 0.248 1.00 93.75 221 THR A N 1
ATOM 1779 C CA . THR A 1 221 ? -11.908 2.253 1.400 1.00 93.75 221 THR A CA 1
ATOM 1780 C C . THR A 1 221 ? -10.644 2.968 0.938 1.00 93.75 221 THR A C 1
ATOM 1782 O O . THR A 1 221 ? -9.808 2.376 0.263 1.00 93.75 221 THR A O 1
ATOM 1785 N N . SER A 1 222 ? -10.490 4.241 1.300 1.00 95.50 222 SER A N 1
ATOM 1786 C CA . SER A 1 222 ? -9.370 5.089 0.886 1.00 95.50 222 SER A CA 1
ATOM 1787 C C . SER A 1 222 ? -8.484 5.446 2.074 1.00 95.50 222 SER A C 1
ATOM 1789 O O . SER A 1 222 ? -8.974 5.966 3.075 1.00 95.50 222 SER A O 1
ATOM 1791 N N . LEU A 1 223 ? -7.175 5.246 1.934 1.00 95.19 223 LEU A N 1
ATOM 1792 C CA . LEU A 1 223 ? -6.165 5.658 2.905 1.00 95.19 223 LEU A CA 1
ATOM 1793 C C . LEU A 1 223 ? -5.286 6.748 2.312 1.00 95.19 223 LEU A C 1
ATOM 1795 O O . LEU A 1 223 ? -4.765 6.591 1.213 1.00 95.19 223 LEU A O 1
ATOM 1799 N N . GLN A 1 224 ? -5.102 7.841 3.040 1.00 96.00 224 GLN A N 1
ATOM 1800 C CA . GLN A 1 224 ? -4.187 8.909 2.659 1.00 96.00 224 GLN A CA 1
ATOM 1801 C C . GLN A 1 224 ? -3.411 9.353 3.891 1.00 96.00 224 GLN A C 1
ATOM 1803 O O . GLN A 1 224 ? -3.922 10.053 4.760 1.00 96.00 224 GLN A O 1
ATOM 1808 N N . PHE A 1 225 ? -2.175 8.879 3.972 1.00 95.50 225 PHE A N 1
ATOM 1809 C CA . PHE A 1 225 ? -1.267 9.118 5.089 1.00 95.50 225 PHE A CA 1
ATOM 1810 C C . PHE A 1 225 ? -0.122 10.000 4.620 1.00 95.50 225 PHE A C 1
ATOM 1812 O O . PHE A 1 225 ? 0.432 9.803 3.531 1.00 95.50 225 PHE A O 1
ATOM 1819 N N . LEU A 1 226 ? 0.286 10.921 5.484 1.00 93.56 226 LEU A N 1
ATOM 1820 C CA . LEU A 1 226 ? 1.358 11.867 5.239 1.00 93.56 226 LEU A CA 1
ATOM 1821 C C . LEU A 1 226 ? 1.104 12.611 3.918 1.00 93.56 226 LEU A C 1
ATOM 1823 O O . LEU A 1 226 ? 0.033 13.162 3.678 1.00 93.56 226 LEU A O 1
ATOM 1827 N N . ARG A 1 227 ? 2.102 12.613 3.032 1.00 92.06 227 ARG A N 1
ATOM 1828 C CA . ARG A 1 227 ? 2.039 13.227 1.699 1.00 92.06 227 ARG A CA 1
ATOM 1829 C C . ARG A 1 227 ? 2.000 12.196 0.576 1.00 92.06 227 ARG A C 1
ATOM 1831 O O . ARG A 1 227 ? 2.292 12.538 -0.569 1.00 92.06 227 ARG A O 1
ATOM 1838 N N . TYR A 1 228 ? 1.713 10.938 0.896 1.00 94.75 228 TYR A N 1
ATOM 1839 C CA . TYR A 1 228 ? 1.557 9.918 -0.131 1.00 94.75 228 TYR A CA 1
ATOM 1840 C C . TYR A 1 228 ? 0.183 10.049 -0.811 1.00 94.75 228 TYR A C 1
ATOM 1842 O O . TYR A 1 228 ? -0.751 10.606 -0.223 1.00 94.75 228 TYR A O 1
ATOM 1850 N N . PRO A 1 229 ? 0.045 9.572 -2.060 1.00 94.19 229 PRO A N 1
ATOM 1851 C CA . PRO A 1 229 ? -1.243 9.549 -2.744 1.00 94.19 229 PRO A CA 1
ATOM 1852 C C . PRO A 1 229 ? -2.271 8.687 -2.017 1.00 94.19 229 PRO A C 1
ATOM 1854 O O . PRO A 1 229 ? -1.911 7.747 -1.313 1.00 94.19 229 PRO A O 1
ATOM 1857 N N . ALA A 1 230 ? -3.554 8.968 -2.242 1.00 94.62 230 ALA A N 1
ATOM 1858 C CA . ALA A 1 230 ? -4.624 8.124 -1.730 1.00 94.62 230 ALA A CA 1
ATOM 1859 C C . ALA A 1 230 ? -4.525 6.697 -2.303 1.00 94.62 230 ALA A C 1
ATOM 1861 O O . ALA A 1 230 ? -4.327 6.506 -3.504 1.00 94.62 230 ALA A O 1
ATOM 1862 N N . TYR A 1 231 ? -4.679 5.701 -1.436 1.00 93.19 231 TYR A N 1
ATOM 1863 C CA . TYR A 1 231 ? -4.648 4.281 -1.756 1.00 93.19 231 TYR A CA 1
ATOM 1864 C C . TYR A 1 231 ? -6.008 3.652 -1.477 1.00 93.19 231 TYR A C 1
ATOM 1866 O O . TYR A 1 231 ? -6.490 3.687 -0.345 1.00 93.19 231 TYR A O 1
ATOM 1874 N N . THR A 1 232 ? -6.619 3.077 -2.511 1.00 92.06 232 THR A N 1
ATOM 1875 C CA . THR A 1 232 ? -7.896 2.368 -2.393 1.00 92.06 232 THR A CA 1
ATOM 1876 C C . THR A 1 232 ? -7.660 0.892 -2.122 1.00 92.06 232 THR A C 1
ATOM 1878 O O . THR A 1 232 ? -6.858 0.249 -2.801 1.00 92.06 232 THR A O 1
ATOM 1881 N N . VAL A 1 233 ? -8.378 0.355 -1.141 1.00 90.06 233 VAL A N 1
ATOM 1882 C CA . VAL A 1 233 ? -8.227 -1.019 -0.674 1.00 90.06 233 VAL A CA 1
ATOM 1883 C C . VAL A 1 233 ? -9.587 -1.597 -0.266 1.00 90.06 233 VAL A C 1
ATOM 1885 O O . VAL A 1 233 ? -10.387 -0.886 0.348 1.00 90.06 233 VAL A O 1
ATOM 1888 N N . PRO A 1 234 ? -9.875 -2.871 -0.574 1.00 90.50 234 PRO A N 1
ATOM 1889 C CA . PRO A 1 234 ? -11.036 -3.541 -0.011 1.00 90.50 234 PRO A CA 1
ATOM 1890 C C . PRO A 1 234 ? -10.851 -3.759 1.494 1.00 90.50 234 PRO A C 1
ATOM 1892 O O . PRO A 1 234 ? -9.763 -4.111 1.960 1.00 90.50 234 PRO A O 1
ATOM 1895 N N . LEU A 1 235 ? -11.925 -3.561 2.254 1.00 92.81 235 LEU A N 1
ATOM 1896 C CA . LEU A 1 235 ? -11.940 -3.705 3.705 1.00 92.81 235 LEU A CA 1
ATOM 1897 C C . LEU A 1 235 ? -13.085 -4.612 4.147 1.00 92.81 235 LEU A C 1
ATOM 1899 O O . LEU A 1 235 ? -14.216 -4.457 3.693 1.00 92.81 235 LEU A O 1
ATOM 1903 N N . GLU A 1 236 ? -12.779 -5.534 5.052 1.00 93.75 236 GLU A N 1
ATOM 1904 C CA . GLU A 1 236 ? -13.744 -6.378 5.751 1.00 93.75 236 GLU A CA 1
ATOM 1905 C C . GLU A 1 236 ? -13.903 -5.903 7.195 1.00 93.75 236 GLU A C 1
ATOM 1907 O O . GLU A 1 236 ? -12.914 -5.609 7.869 1.00 93.75 236 GLU A O 1
ATOM 1912 N N . ILE A 1 237 ? -15.138 -5.863 7.686 1.00 94.62 237 ILE A N 1
ATOM 1913 C CA . ILE A 1 237 ? -15.458 -5.530 9.069 1.00 94.62 237 ILE A CA 1
ATOM 1914 C C . ILE A 1 237 ? -15.715 -6.828 9.823 1.00 94.62 237 ILE A C 1
ATOM 1916 O O . ILE A 1 237 ? -16.496 -7.684 9.404 1.00 94.62 237 ILE A O 1
ATOM 1920 N N . LYS A 1 238 ? -15.038 -6.998 10.956 1.00 94.44 238 LYS A N 1
ATOM 1921 C CA . LYS A 1 238 ? -15.212 -8.169 11.817 1.00 94.44 238 LYS A CA 1
ATOM 1922 C C . LYS A 1 238 ? -15.257 -7.757 13.272 1.00 94.44 238 LYS A C 1
ATOM 1924 O O . LYS A 1 238 ? -14.501 -6.897 13.704 1.00 94.44 238 LYS A O 1
ATOM 1929 N N . LYS A 1 239 ? -16.069 -8.412 14.097 1.00 94.50 239 LYS A N 1
ATOM 1930 C CA . LYS A 1 239 ? -15.938 -8.223 15.549 1.00 94.50 239 LYS A CA 1
ATOM 1931 C C . LYS A 1 239 ? -14.587 -8.750 16.035 1.00 94.50 239 LYS A C 1
ATOM 1933 O O . LYS A 1 239 ? -13.913 -8.080 16.818 1.00 94.50 239 LYS A O 1
ATOM 1938 N N . ARG A 1 240 ? -14.197 -9.936 15.565 1.00 94.75 240 ARG A N 1
ATOM 1939 C CA . ARG A 1 240 ? -12.918 -10.588 15.860 1.00 94.75 240 ARG A CA 1
ATOM 1940 C C . ARG A 1 240 ? -12.224 -10.975 14.569 1.00 94.75 240 ARG A C 1
ATOM 1942 O O . ARG A 1 240 ? -12.848 -11.550 13.683 1.00 94.75 240 ARG A O 1
ATOM 1949 N N . SER A 1 241 ? -10.934 -10.686 14.451 1.00 93.75 241 SER A N 1
ATOM 1950 C CA . SER A 1 241 ? -10.214 -10.950 13.202 1.00 93.75 241 SER A CA 1
ATOM 1951 C C . SER A 1 241 ? -10.145 -12.438 12.843 1.00 93.75 241 SER A C 1
ATOM 1953 O O . SER A 1 241 ? -10.076 -12.755 11.660 1.00 93.75 241 SER A O 1
ATOM 1955 N N . ARG A 1 242 ? -10.201 -13.366 13.816 1.00 92.06 242 ARG A N 1
ATOM 1956 C CA . ARG A 1 242 ? -10.253 -14.819 13.541 1.00 92.06 242 ARG A CA 1
ATOM 1957 C C . ARG A 1 242 ? -11.436 -15.242 12.661 1.00 92.06 242 ARG A C 1
ATOM 1959 O O . ARG A 1 242 ? -11.370 -16.279 12.010 1.00 92.06 242 ARG A O 1
ATOM 1966 N N . ASP A 1 243 ? -12.497 -14.438 12.615 1.00 90.00 243 ASP A N 1
ATOM 1967 C CA . ASP A 1 243 ? -13.706 -14.729 11.841 1.00 90.00 243 ASP A CA 1
ATOM 1968 C C . ASP A 1 243 ? -13.519 -14.409 10.333 1.00 90.00 243 ASP A C 1
ATOM 1970 O O . ASP A 1 243 ? -14.432 -14.593 9.530 1.00 90.00 243 ASP A O 1
ATOM 1974 N N . PHE A 1 244 ? -12.323 -13.962 9.921 1.00 87.50 244 PHE A N 1
ATOM 1975 C CA . PHE A 1 244 ? -11.958 -13.642 8.533 1.00 87.50 244 PHE A CA 1
ATOM 1976 C C . PHE A 1 244 ? -11.665 -14.870 7.640 1.00 87.50 244 PHE A C 1
ATOM 1978 O O . PHE A 1 244 ? -11.633 -14.748 6.414 1.00 87.50 244 PHE A O 1
ATOM 1985 N N . GLN A 1 245 ? -11.511 -16.070 8.213 1.00 81.25 245 GLN A N 1
ATOM 1986 C CA . GLN A 1 245 ? -11.079 -17.296 7.510 1.00 81.25 245 GLN A CA 1
ATOM 1987 C C . GLN A 1 245 ? -11.870 -17.641 6.232 1.00 81.25 245 GLN A C 1
ATOM 1989 O O . GLN A 1 245 ? -11.356 -18.279 5.309 1.00 81.25 245 GLN A O 1
ATOM 1994 N N . TYR A 1 246 ? -13.152 -17.273 6.158 1.00 74.56 246 TYR A N 1
ATOM 1995 C CA . TYR A 1 246 ? -13.968 -17.545 4.974 1.00 74.56 246 TYR A CA 1
ATOM 1996 C C . TYR A 1 246 ? -13.612 -16.620 3.796 1.00 74.56 246 TYR A C 1
ATOM 1998 O O . TYR A 1 246 ? -13.526 -17.073 2.650 1.00 74.56 246 TYR A O 1
ATOM 2006 N N . GLN A 1 247 ? -13.374 -15.340 4.075 1.00 76.81 247 GLN A N 1
ATOM 2007 C CA . GLN A 1 247 ? -13.009 -14.303 3.112 1.00 76.81 247 GLN A CA 1
ATOM 2008 C C . GLN A 1 247 ? -11.577 -14.502 2.601 1.00 76.81 247 GLN A C 1
ATOM 2010 O O . GLN A 1 247 ? -11.321 -14.256 1.423 1.00 76.81 247 GLN A O 1
ATOM 2015 N N . GLU A 1 248 ? -10.681 -15.074 3.412 1.00 76.88 248 GLU A N 1
ATOM 2016 C CA . GLU A 1 248 ? -9.332 -15.473 2.976 1.00 76.88 248 GLU A CA 1
ATOM 2017 C C . GLU A 1 248 ? -9.354 -16.372 1.735 1.00 76.88 248 GLU A C 1
ATOM 2019 O O . GLU A 1 248 ? -8.555 -16.201 0.820 1.00 76.88 248 GLU A O 1
ATOM 2024 N N . LYS A 1 249 ? -10.317 -17.297 1.637 1.00 73.88 249 LYS A N 1
ATOM 2025 C CA . LYS A 1 249 ? -10.431 -18.215 0.485 1.00 73.88 249 LYS A CA 1
ATOM 2026 C C . LYS A 1 249 ? -10.848 -17.523 -0.816 1.00 73.88 249 LYS A C 1
ATOM 2028 O O . LYS A 1 249 ? -10.747 -18.131 -1.893 1.00 73.88 249 LYS A O 1
ATOM 2033 N N . LYS A 1 250 ? -11.387 -16.305 -0.709 1.00 68.44 250 LYS A N 1
ATOM 2034 C CA . LYS A 1 250 ? -11.786 -15.441 -1.829 1.00 68.44 250 LYS A CA 1
ATOM 2035 C C . LYS A 1 250 ? -10.674 -14.466 -2.218 1.00 68.44 250 LYS A C 1
ATOM 2037 O O . LYS A 1 250 ? -10.667 -13.999 -3.354 1.00 68.44 250 LYS A O 1
ATOM 2042 N N . TYR A 1 251 ? -9.747 -14.201 -1.303 1.00 66.06 251 TYR A N 1
ATOM 2043 C CA . TYR A 1 251 ? -8.598 -13.339 -1.519 1.00 66.06 251 TYR A CA 1
ATOM 2044 C C . TYR A 1 251 ? -7.630 -13.919 -2.573 1.00 66.06 251 TYR A C 1
ATOM 2046 O O . TYR A 1 251 ? -7.533 -15.136 -2.737 1.00 66.06 251 TYR A O 1
ATOM 2054 N N . GLY A 1 252 ? -6.955 -13.054 -3.337 1.00 58.56 252 GLY A N 1
ATOM 2055 C CA . GLY A 1 252 ? -5.969 -13.422 -4.372 1.00 58.56 252 GLY A CA 1
ATOM 2056 C C . GLY A 1 252 ? -6.550 -13.839 -5.733 1.00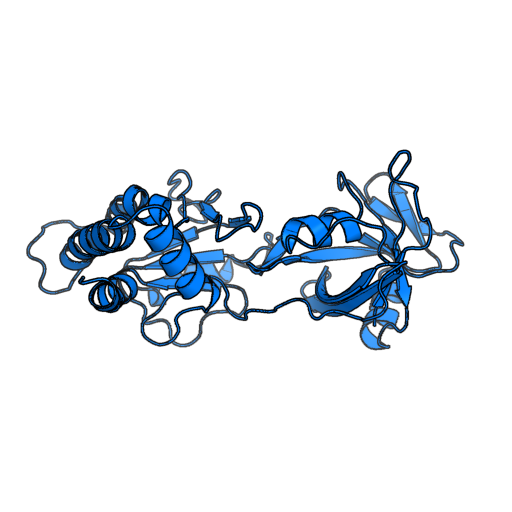 58.56 252 GLY A C 1
ATOM 2057 O O . GLY A 1 252 ? -6.048 -13.434 -6.771 1.00 58.56 252 GLY A O 1
ATOM 2058 N N . LYS A 1 253 ? -7.696 -14.531 -5.782 1.00 54.78 253 LYS A N 1
ATOM 2059 C CA . LYS A 1 253 ? -8.182 -15.168 -7.033 1.00 54.78 253 LYS A CA 1
ATOM 2060 C C . LYS A 1 253 ? -8.618 -14.220 -8.160 1.00 54.78 253 LYS A C 1
ATOM 2062 O O . LYS A 1 253 ? -8.714 -14.647 -9.308 1.00 54.78 253 LYS A O 1
ATOM 2067 N N . ALA A 1 254 ? -8.924 -12.964 -7.847 1.00 52.12 254 ALA A N 1
ATOM 2068 C CA . ALA A 1 254 ? -9.312 -11.942 -8.830 1.00 52.12 254 ALA A CA 1
ATOM 2069 C C . ALA A 1 254 ? -8.739 -10.547 -8.517 1.00 52.12 254 ALA A C 1
ATOM 2071 O O . ALA A 1 254 ? -8.693 -9.668 -9.385 1.00 52.12 254 ALA A O 1
ATOM 2072 N N . GLU A 1 255 ? -8.282 -10.325 -7.283 1.00 56.59 255 GLU A N 1
ATOM 2073 C CA . GLU A 1 255 ? -7.825 -9.036 -6.776 1.00 56.59 255 GLU A CA 1
ATOM 2074 C C . GLU A 1 255 ? -6.395 -9.159 -6.248 1.00 56.59 255 GLU A C 1
ATOM 2076 O O . GLU A 1 255 ? -6.155 -9.605 -5.136 1.00 56.59 255 GLU A O 1
ATOM 2081 N N . LEU A 1 256 ? -5.439 -8.747 -7.085 1.00 55.75 256 LEU A N 1
ATOM 2082 C CA . LEU A 1 256 ? -3.997 -8.677 -6.799 1.00 55.75 256 LEU A CA 1
ATOM 2083 C C . LEU A 1 256 ? -3.616 -7.589 -5.769 1.00 55.75 256 LEU A C 1
ATOM 2085 O O . LEU A 1 256 ? -2.436 -7.280 -5.596 1.00 55.75 256 LEU A O 1
ATOM 2089 N N . SER A 1 257 ? -4.605 -6.960 -5.134 1.00 64.81 257 SER A N 1
ATOM 2090 C CA . SER A 1 257 ? -4.444 -5.855 -4.192 1.00 64.81 257 SER A CA 1
ATOM 2091 C C . SER A 1 257 ? -4.473 -6.357 -2.756 1.00 64.81 257 SER A C 1
ATOM 2093 O O . SER A 1 257 ? -5.188 -7.300 -2.426 1.00 64.81 257 SER A O 1
ATOM 2095 N N . ARG A 1 258 ? -3.701 -5.700 -1.889 1.00 81.56 258 ARG A N 1
ATOM 2096 C CA . ARG A 1 258 ? -3.795 -5.817 -0.425 1.00 81.56 258 ARG A CA 1
ATOM 2097 C C . ARG A 1 258 ? -5.264 -5.713 0.028 1.00 81.56 258 ARG A C 1
ATOM 2099 O O . ARG A 1 258 ? -6.055 -5.090 -0.673 1.00 81.56 258 ARG A O 1
ATOM 2106 N N . ALA A 1 259 ? -5.635 -6.308 1.157 1.00 88.56 259 ALA A N 1
ATOM 2107 C CA . ALA A 1 259 ? -6.934 -6.055 1.791 1.00 88.56 259 ALA A CA 1
ATOM 2108 C C . ALA A 1 259 ? -6.761 -5.685 3.265 1.00 88.56 259 ALA A C 1
ATOM 2110 O O . ALA A 1 259 ? -5.715 -5.946 3.863 1.00 88.56 259 ALA A O 1
ATOM 2111 N N . LEU A 1 260 ? -7.787 -5.064 3.839 1.00 92.69 260 LEU A N 1
ATOM 2112 C CA . LEU A 1 260 ? -7.824 -4.680 5.244 1.00 92.69 260 LEU A CA 1
ATOM 2113 C C . LEU A 1 260 ? -8.883 -5.464 6.005 1.00 92.69 260 LEU A C 1
ATOM 2115 O O . LEU A 1 260 ? -9.986 -5.677 5.509 1.00 92.69 260 LEU A O 1
ATOM 2119 N N . VAL A 1 261 ? -8.569 -5.820 7.243 1.00 95.19 261 VAL A N 1
ATOM 2120 C CA . VAL A 1 261 ? -9.563 -6.231 8.234 1.00 95.19 261 VAL A CA 1
ATOM 2121 C C . VAL A 1 261 ? -9.650 -5.138 9.286 1.00 95.19 261 VAL A C 1
ATOM 2123 O O . VAL A 1 261 ? -8.683 -4.884 10.001 1.00 95.19 261 VAL A O 1
ATOM 2126 N N . LEU A 1 262 ? -10.806 -4.493 9.389 1.00 97.31 262 LEU A N 1
ATOM 2127 C CA . LEU A 1 262 ? -11.134 -3.620 10.508 1.00 97.31 262 LEU A CA 1
ATOM 2128 C C . LEU A 1 262 ? -11.842 -4.456 11.564 1.00 97.31 262 LEU A C 1
ATOM 2130 O O . LEU A 1 262 ? -12.926 -4.986 11.309 1.00 97.31 262 LEU A O 1
ATOM 2134 N N . CYS A 1 263 ? -11.250 -4.570 12.749 1.00 97.19 263 CYS A N 1
ATOM 2135 C CA . CYS A 1 263 ? -11.855 -5.344 13.819 1.00 97.19 263 CYS A CA 1
ATOM 2136 C C . CYS A 1 263 ? -11.873 -4.650 15.168 1.00 97.19 263 CYS A C 1
ATOM 2138 O O . CYS A 1 263 ? -11.013 -3.828 15.473 1.00 97.19 263 CYS A O 1
ATOM 2140 N N . ALA A 1 264 ? -12.838 -5.029 16.010 1.00 96.94 264 ALA A N 1
ATOM 2141 C CA . ALA A 1 264 ? -12.825 -4.598 17.403 1.00 96.94 264 ALA A CA 1
ATOM 2142 C C . ALA A 1 264 ? -11.634 -5.224 18.142 1.00 96.94 264 ALA A C 1
ATOM 2144 O O . ALA A 1 264 ? -10.892 -4.505 18.800 1.00 96.94 264 ALA A O 1
ATOM 2145 N N . PHE A 1 265 ? -11.428 -6.537 17.980 1.00 96.50 265 PHE A N 1
ATOM 2146 C CA . PHE A 1 265 ? -10.378 -7.291 18.671 1.00 96.50 265 PHE A CA 1
ATOM 2147 C C . PHE A 1 265 ? -9.582 -8.151 17.691 1.00 96.50 265 PHE A C 1
ATOM 2149 O O . PHE A 1 265 ? -10.171 -8.915 16.917 1.00 96.50 265 PHE A O 1
ATOM 2156 N N . HIS A 1 266 ? -8.255 -8.059 17.750 1.00 96.69 266 HIS A N 1
ATOM 2157 C CA . HIS A 1 266 ? -7.380 -8.898 16.943 1.00 96.69 266 HIS A CA 1
ATOM 2158 C C . HIS A 1 266 ? -7.018 -10.183 17.696 1.00 96.69 266 HIS A C 1
ATOM 2160 O O . HIS A 1 266 ? -6.470 -10.153 18.794 1.00 96.69 266 HIS A O 1
ATOM 2166 N N . ASP A 1 267 ? -7.348 -11.325 17.104 1.00 95.12 267 ASP A N 1
ATOM 2167 C CA . ASP A 1 267 ? -7.093 -12.665 17.644 1.00 95.12 267 ASP A CA 1
ATOM 2168 C C . ASP A 1 267 ? -6.830 -13.712 16.546 1.00 95.12 267 ASP A C 1
ATOM 2170 O O . ASP A 1 267 ? -6.978 -14.913 16.766 1.00 95.12 267 ASP A O 1
ATOM 2174 N N . HIS A 1 268 ? -6.457 -13.255 15.348 1.00 91.81 268 HIS A N 1
ATOM 2175 C CA . HIS A 1 268 ? -6.068 -14.130 14.247 1.00 91.81 268 HIS A CA 1
ATOM 2176 C C . HIS A 1 268 ? -4.578 -14.469 14.366 1.00 91.81 268 HIS A C 1
ATOM 2178 O O . HIS A 1 268 ? -3.745 -13.570 14.337 1.00 91.81 268 HIS A O 1
ATOM 2184 N N . GLU A 1 269 ? -4.237 -15.754 14.473 1.00 87.62 269 GLU A N 1
ATOM 2185 C CA . GLU A 1 269 ? -2.869 -16.198 14.791 1.00 87.62 269 GLU A CA 1
ATOM 2186 C C . GLU A 1 269 ? -1.836 -15.804 13.728 1.00 87.62 269 GLU A C 1
ATOM 2188 O O . GLU A 1 269 ? -0.755 -15.317 14.054 1.00 87.62 269 GLU A O 1
ATOM 2193 N N . VAL A 1 270 ? -2.162 -16.017 12.448 1.00 87.00 270 VAL A N 1
ATOM 2194 C CA . VAL A 1 270 ? -1.258 -15.733 11.326 1.00 87.00 270 VAL A CA 1
ATOM 2195 C C . VAL A 1 270 ? -2.038 -15.082 10.197 1.00 87.00 270 VAL A C 1
ATOM 2197 O O . VAL A 1 270 ? -2.745 -15.760 9.461 1.00 87.00 270 VAL A O 1
ATOM 2200 N N . MET A 1 271 ? -1.923 -13.762 10.061 1.00 87.19 271 MET A N 1
ATOM 2201 C CA . MET A 1 271 ? -2.545 -13.048 8.944 1.00 87.19 271 MET A CA 1
ATOM 2202 C C . MET A 1 271 ? -1.833 -13.370 7.620 1.00 87.19 271 MET A C 1
ATOM 2204 O O . MET A 1 271 ? -0.597 -13.413 7.586 1.00 87.19 271 MET A O 1
ATOM 2208 N N . PRO A 1 272 ? -2.567 -13.557 6.506 1.00 84.69 272 PRO A N 1
ATOM 2209 C CA . PRO A 1 272 ? -1.947 -13.720 5.197 1.00 84.69 272 PRO A CA 1
ATOM 2210 C C . PRO A 1 272 ? -1.102 -12.496 4.803 1.00 84.69 272 PRO A C 1
ATOM 2212 O O . PRO A 1 272 ? -1.446 -11.360 5.114 1.00 84.69 272 PRO A O 1
ATOM 2215 N N . LYS A 1 273 ? -0.017 -12.718 4.045 1.00 79.06 273 LYS A N 1
ATOM 2216 C CA . LYS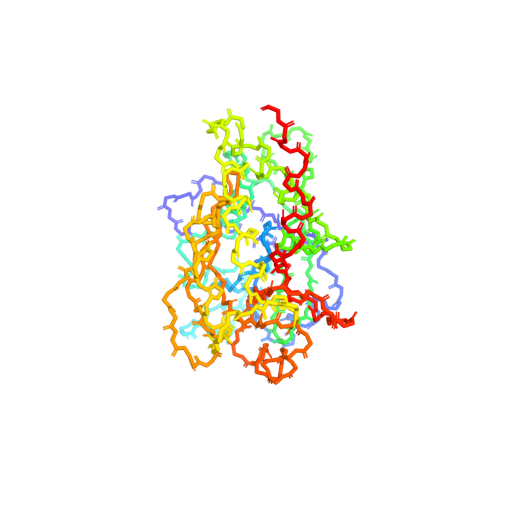 A 1 273 ? 1.028 -11.721 3.697 1.00 79.06 273 LYS A CA 1
ATOM 2217 C C . LYS A 1 273 ? 0.518 -10.373 3.154 1.00 79.06 273 LYS A C 1
ATOM 2219 O O . LYS A 1 273 ? 1.205 -9.358 3.270 1.00 79.06 273 LYS A O 1
ATOM 2224 N N . HIS A 1 274 ? -0.644 -10.357 2.511 1.00 81.94 274 HIS A N 1
ATOM 2225 C CA . HIS A 1 274 ? -1.212 -9.164 1.881 1.00 81.94 274 HIS A CA 1
ATOM 2226 C C . HIS A 1 274 ? -2.505 -8.688 2.557 1.00 81.94 274 HIS A C 1
ATOM 2228 O O . HIS A 1 274 ? -3.273 -7.941 1.957 1.00 81.94 274 HIS A O 1
ATOM 2234 N N . ILE A 1 275 ? -2.733 -9.098 3.803 1.00 88.81 275 ILE A N 1
ATOM 2235 C CA . ILE A 1 275 ? -3.827 -8.607 4.630 1.00 88.81 275 ILE A CA 1
ATOM 2236 C C . ILE A 1 275 ? -3.228 -7.859 5.815 1.00 88.81 275 ILE A C 1
ATOM 2238 O O . ILE A 1 275 ? -2.431 -8.423 6.562 1.00 88.81 275 ILE A O 1
ATOM 2242 N N . ASP A 1 276 ? -3.622 -6.604 5.997 1.00 93.69 276 ASP A N 1
ATOM 2243 C CA . ASP A 1 276 ? -3.329 -5.865 7.225 1.00 93.69 276 ASP A CA 1
ATOM 2244 C C . ASP A 1 276 ? -4.562 -5.812 8.122 1.00 93.69 276 ASP A C 1
ATOM 2246 O O . ASP A 1 276 ? -5.703 -5.899 7.660 1.00 93.69 276 ASP A O 1
ATOM 2250 N N . VAL A 1 277 ? -4.323 -5.630 9.418 1.00 96.69 277 VAL A N 1
ATOM 2251 C CA . VAL A 1 277 ? -5.385 -5.542 10.422 1.00 96.69 277 VAL A CA 1
ATOM 2252 C C . VAL A 1 277 ? -5.344 -4.189 11.101 1.00 96.69 277 VAL A C 1
ATOM 2254 O O . VAL A 1 277 ? -4.281 -3.736 11.513 1.00 96.69 277 VAL A O 1
ATOM 2257 N N . ILE A 1 278 ? -6.509 -3.573 11.253 1.00 97.94 278 ILE A N 1
ATOM 2258 C CA . ILE A 1 278 ? -6.712 -2.384 12.071 1.00 97.94 278 ILE A CA 1
ATOM 2259 C C . ILE A 1 278 ? -7.604 -2.795 13.236 1.00 97.94 278 ILE A C 1
ATOM 2261 O O . ILE A 1 278 ? -8.801 -3.034 13.081 1.00 97.94 278 ILE A O 1
ATOM 2265 N N . GLU A 1 279 ? -6.991 -2.905 14.404 1.00 98.00 279 GLU A N 1
ATOM 2266 C CA . GLU A 1 279 ? -7.634 -3.245 15.660 1.00 98.00 279 GLU A CA 1
ATOM 2267 C C . GLU A 1 279 ? -8.043 -1.965 16.392 1.00 98.00 279 GLU A C 1
ATOM 2269 O O . GLU A 1 279 ? -7.207 -1.201 16.879 1.00 98.00 279 GLU A O 1
ATOM 2274 N N . LEU A 1 280 ? -9.348 -1.739 16.503 1.00 97.94 280 LEU A N 1
ATOM 2275 C CA . LEU A 1 280 ? -9.889 -0.551 17.157 1.00 97.94 280 LEU A CA 1
ATOM 2276 C C . LEU A 1 280 ? -9.569 -0.519 18.661 1.00 97.94 280 LEU A C 1
ATOM 2278 O O . LEU A 1 280 ? -9.293 0.545 19.208 1.00 97.94 280 LEU A O 1
ATOM 2282 N N . ASP A 1 281 ? -9.548 -1.670 19.337 1.00 96.69 281 ASP A N 1
ATOM 2283 C CA . ASP A 1 281 ? -9.170 -1.732 20.756 1.00 96.69 281 ASP A CA 1
ATOM 2284 C C . ASP A 1 281 ? -7.676 -1.420 20.970 1.00 96.69 281 ASP A C 1
ATOM 2286 O O . ASP A 1 281 ? -7.316 -0.853 21.996 1.00 96.69 281 ASP A O 1
ATOM 2290 N N . ALA A 1 282 ? -6.809 -1.682 19.984 1.00 97.00 282 ALA A N 1
ATOM 2291 C CA . ALA A 1 282 ? -5.411 -1.247 20.026 1.00 97.00 282 ALA A CA 1
ATOM 2292 C C . ALA A 1 282 ? -5.274 0.270 19.849 1.00 97.00 282 ALA A C 1
ATOM 2294 O O . ALA A 1 282 ? -4.441 0.893 20.507 1.00 97.00 282 ALA A O 1
ATOM 2295 N N . LEU A 1 283 ? -6.089 0.875 18.977 1.00 96.19 283 LEU A N 1
ATOM 2296 C CA . LEU A 1 283 ? -6.148 2.334 18.819 1.00 96.19 283 LEU A CA 1
ATOM 2297 C C . LEU A 1 283 ? -6.527 3.011 20.145 1.00 96.19 283 LEU A C 1
ATOM 2299 O O . LEU A 1 283 ? -5.927 4.018 20.512 1.00 96.19 283 LEU A O 1
ATOM 2303 N N . CYS A 1 284 ? -7.426 2.401 20.919 1.00 93.06 284 CYS A N 1
ATOM 2304 C CA . CYS A 1 284 ? -7.733 2.836 22.283 1.00 93.06 284 CYS A CA 1
ATOM 2305 C C . CYS A 1 284 ? -6.571 2.735 23.249 1.00 93.06 284 CYS A C 1
ATOM 2307 O O . CYS A 1 284 ? -6.315 3.659 24.015 1.00 93.06 284 CYS A O 1
ATOM 2309 N N . GLU A 1 285 ? -5.845 1.627 23.143 1.00 91.88 285 GLU A N 1
ATOM 2310 C CA . GLU A 1 285 ? -4.506 1.411 23.693 1.00 91.88 285 GLU A CA 1
ATOM 2311 C C . GLU A 1 285 ? -3.645 2.665 23.666 1.00 91.88 285 GLU A C 1
ATOM 2313 O O . GLU A 1 285 ? -3.060 3.159 24.635 1.00 91.88 285 GLU A O 1
ATOM 2318 N N . HIS A 1 286 ? -3.602 3.163 22.439 1.00 90.94 286 HIS A N 1
ATOM 2319 C CA . HIS A 1 286 ? -2.701 4.189 21.999 1.00 90.94 286 HIS A CA 1
ATOM 2320 C C . HIS A 1 286 ? -3.153 5.599 22.383 1.00 90.94 286 HIS A C 1
ATOM 2322 O O . HIS A 1 286 ? -2.297 6.478 22.441 1.00 90.94 286 HIS A O 1
ATOM 2328 N N . ALA A 1 287 ? -4.436 5.806 22.710 1.00 86.81 287 ALA A N 1
ATOM 2329 C CA . ALA A 1 287 ? -4.990 7.104 23.108 1.00 86.81 287 ALA A CA 1
ATOM 2330 C C . ALA A 1 287 ? -4.197 7.756 24.249 1.00 86.81 287 ALA A C 1
ATOM 2332 O O . ALA A 1 287 ? -3.894 8.943 24.180 1.00 86.81 287 ALA A O 1
ATOM 2333 N N . SER A 1 288 ? -3.748 6.940 25.208 1.00 85.38 288 SER A N 1
ATOM 2334 C CA . SER A 1 288 ? -2.937 7.362 26.358 1.00 85.38 288 SER A CA 1
ATOM 2335 C C . SER A 1 288 ? -1.632 8.092 26.003 1.00 85.38 288 SER A C 1
ATOM 2337 O O . SER A 1 288 ? -1.083 8.818 26.827 1.00 85.38 288 SER A O 1
ATOM 2339 N N . HIS A 1 289 ? -1.121 7.941 24.776 1.00 87.19 289 HIS A N 1
ATOM 2340 C CA . HIS A 1 289 ? 0.081 8.645 24.313 1.00 87.19 289 HIS A CA 1
ATOM 2341 C C . HIS A 1 289 ? -0.191 10.093 23.879 1.00 87.19 289 HIS A C 1
ATOM 2343 O O . HIS A 1 289 ? 0.758 10.837 23.637 1.00 87.19 289 HIS A O 1
ATOM 2349 N N . PHE A 1 290 ? -1.462 10.480 23.762 1.00 84.62 290 PHE A N 1
ATOM 2350 C CA . PHE A 1 290 ? -1.909 11.805 23.324 1.00 84.62 290 PHE A CA 1
ATOM 2351 C C . PHE A 1 290 ? -2.655 12.567 24.429 1.00 84.62 290 PHE A C 1
ATOM 2353 O O . PHE A 1 290 ? -3.233 13.619 24.164 1.00 84.62 290 PHE A O 1
ATOM 2360 N N . ASP A 1 291 ? -2.621 12.060 25.664 1.00 69.81 291 ASP A N 1
ATOM 2361 C CA . ASP A 1 291 ? -3.182 12.718 26.843 1.00 69.81 291 ASP A CA 1
ATOM 2362 C C . ASP A 1 291 ? -2.254 13.872 27.283 1.00 69.81 291 ASP A C 1
ATOM 2364 O O . ASP A 1 291 ? -1.430 13.716 28.186 1.00 69.81 291 ASP A O 1
ATOM 2368 N N . THR A 1 292 ? -2.349 15.029 26.613 1.00 56.50 292 THR A N 1
ATOM 2369 C CA . THR A 1 292 ? -1.681 16.292 27.010 1.00 56.50 292 THR A CA 1
ATOM 2370 C C . THR A 1 292 ? -2.500 17.534 26.700 1.00 56.50 292 THR A C 1
ATOM 2372 O O . THR A 1 292 ? -2.785 17.764 25.501 1.00 56.50 292 THR A O 1
#

Radius of gyration: 21.44 Å; chains: 1; bounding box: 54×38×62 Å

Foldseek 3Di:
DKWFFDDFPCPPPQATWTFDDPDDPVRLVLCVVQQKFFEWEQFQQGTDGAQKIFGHQQWDQDPPRHTDGDRNRTTTIHRRPPPHDPVVVRCQRLVNDDAAWRMWDWDWDQDPRYTYTYTAWTDHPPRPDIGGRDHWFLQVAQALVDDTPLLVQLLVVLCVVPPCLLLVLLVQLVVLLLCLDPPHPDPPDDQCSNCSSQVSVVSSFWHFADQDVPQQRGQQIWGDGDPGDIDGAGEHTDQEPLVCVVSVVVPPPPGPAAHEYEYCHYDRPDDPRRYHYDHSVSSNVCSVVSPD